Protein AF-A0A9P7XT79-F1 (afdb_monomer)

Mean predicted aligned error: 9.41 Å

Secondary structure (DSSP, 8-state):
--S-TTS--TTT-TTGGG---------TT------TT--------SS----------GGGHHHHHHHHHHHHHHHHHHHGGGGGGS-HHHHHHHHHHHHHHHHS--HHHHHHHHHHHHHHHHHHHTT---------PPP-SSS---------PPPP-GGGSPPHHHHHHHHHHHHHHHHH-HHHHHIIIIIT-----

Foldseek 3Di:
DDPDPVDDDCVVVVCSVVDDDDDDDADPPDDDDDDPPDDDDDDDDPDDDDDDDDDDALVCVVVVLVVLVVLLVVLCVVCVVCDVVDDPLRSLVNSQVVSCVPPVDGLQRLLVVLVVLLVVLVCVVVVNDDPPPPDPDDDDPDDDPPPPPVPPDPPPPPVPHDPSVSRNVSSVVVLVVLVVDPSSVCCCCVVVVDDSD

Sequence (197 aa):
MIYDIENVDPTLFPDFHKAKRFTIYQEPGYTLFVPSGWWHQVHNIGDTISINHNWCNGSNLDLLVESMTSDLKEVEREIEHLKDMMDQDEWIETCQKLLLLNSGWDWSTLWNMCSTVRERVRRQQLGEEVAVATAVGTVLKDGVDVKRIAPSFPPPLISQQPPLELTLQRVDAVLDFIRSDPSAVWFLQDVKGLKLQ

pLDDT: mean 84.82, std 19.47, range [32.69, 98.38]

InterPro domains:
  IPR003347 JmjC domain [PS51184] (1-72)
  IPR041667 Cupin-like domain 8 [PF13621] (4-56)
  IPR050910 JMJD6 family arginine demethylases/lysyl-hydroxylases [PTHR12480] (11-109)

Organism: NCBI:txid64524

Solvent-accessible surface area (backbone atoms only — not comparable to full-atom values): 13011 Å² total; per-residue (Å²): 134,87,89,47,90,90,70,67,59,57,84,86,42,69,66,56,86,74,61,87,84,85,88,82,87,82,54,96,90,64,83,82,88,78,63,90,90,63,89,82,85,87,81,79,80,71,97,72,86,86,85,88,82,92,86,82,50,58,87,47,45,66,60,50,52,52,51,55,55,48,49,43,53,48,46,45,62,77,50,50,90,52,49,91,80,44,54,74,66,58,45,54,53,48,40,40,52,49,26,29,72,76,73,73,43,35,73,62,52,54,50,53,52,39,51,52,50,45,54,51,48,53,37,52,75,70,65,52,80,77,74,75,78,71,80,81,80,78,90,70,89,83,84,74,87,76,74,81,68,74,78,83,64,73,73,72,65,72,88,75,58,64,57,66,66,59,29,44,54,48,38,50,53,51,53,52,52,47,66,70,33,68,69,53,41,45,46,35,37,77,74,66,68,48,80,91,124

Radius of gyration: 21.54 Å; Cα contacts (8 Å, |Δi|>4): 102; chains: 1; bounding box: 59×47×49 Å

Structure (mmCIF, N/CA/C/O backbone):
data_AF-A0A9P7XT79-F1
#
_entry.id   AF-A0A9P7XT79-F1
#
loop_
_atom_site.group_PDB
_atom_site.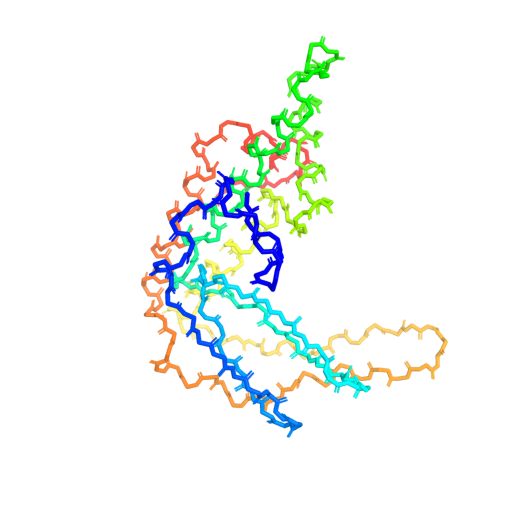id
_atom_site.type_symbol
_atom_site.label_atom_id
_atom_site.label_alt_id
_atom_site.label_comp_id
_atom_site.label_asym_id
_atom_site.label_entity_id
_atom_site.label_seq_id
_atom_site.pdbx_PDB_ins_code
_atom_site.Cartn_x
_atom_site.Cartn_y
_atom_site.Cartn_z
_atom_site.occupancy
_atom_site.B_iso_or_equiv
_atom_site.auth_seq_id
_atom_site.auth_comp_id
_atom_site.auth_asym_id
_atom_site.auth_atom_id
_atom_site.pdbx_PDB_model_num
ATOM 1 N N . MET A 1 1 ? 17.011 2.540 -5.550 1.00 78.31 1 MET A N 1
ATOM 2 C CA . MET A 1 1 ? 16.114 1.647 -6.314 1.00 78.31 1 MET A CA 1
ATOM 3 C C . MET A 1 1 ? 16.637 1.559 -7.743 1.00 78.31 1 MET A C 1
ATOM 5 O O . MET A 1 1 ? 17.196 2.547 -8.204 1.00 78.31 1 MET A O 1
ATOM 9 N N . ILE A 1 2 ? 16.525 0.406 -8.408 1.00 87.69 2 ILE A N 1
ATOM 10 C CA . ILE A 1 2 ? 16.829 0.283 -9.844 1.00 87.69 2 ILE A CA 1
ATOM 11 C C . ILE A 1 2 ? 15.552 0.657 -10.596 1.00 87.69 2 ILE A C 1
ATOM 13 O O . ILE A 1 2 ? 14.550 -0.033 -10.439 1.00 87.69 2 ILE A O 1
ATOM 17 N N . TYR A 1 3 ? 15.580 1.750 -11.357 1.00 86.81 3 TYR A N 1
ATOM 18 C CA . TYR A 1 3 ? 14.399 2.248 -12.077 1.00 86.81 3 TYR A CA 1
ATOM 19 C C . TYR A 1 3 ? 14.254 1.669 -13.483 1.00 86.81 3 TYR A C 1
ATOM 21 O O . TYR A 1 3 ? 13.136 1.513 -13.958 1.00 86.81 3 TYR A O 1
ATOM 29 N N . ASP A 1 4 ? 15.376 1.350 -14.129 1.00 91.44 4 ASP A N 1
ATOM 30 C CA . ASP A 1 4 ? 15.407 0.741 -15.453 1.00 91.44 4 ASP A CA 1
ATOM 31 C C . ASP A 1 4 ? 16.336 -0.472 -15.434 1.00 91.44 4 ASP A C 1
ATOM 33 O O . ASP A 1 4 ? 17.551 -0.350 -15.261 1.00 91.44 4 ASP A O 1
ATOM 37 N N . ILE A 1 5 ? 15.753 -1.659 -15.590 1.00 91.62 5 ILE A N 1
ATOM 38 C CA . ILE A 1 5 ? 16.504 -2.917 -15.588 1.00 91.62 5 ILE A CA 1
ATOM 39 C C . ILE A 1 5 ? 17.309 -3.132 -16.874 1.00 91.62 5 ILE A C 1
ATOM 41 O O . ILE A 1 5 ? 18.144 -4.039 -16.915 1.00 91.62 5 ILE A O 1
ATOM 45 N N . GLU A 1 6 ? 17.058 -2.346 -17.921 1.00 90.56 6 GLU A N 1
ATOM 46 C CA . GLU A 1 6 ? 17.816 -2.406 -19.173 1.00 90.56 6 GLU A CA 1
ATOM 47 C C . GLU A 1 6 ? 19.133 -1.624 -19.082 1.00 90.56 6 GLU A C 1
ATOM 49 O O . GLU A 1 6 ? 20.076 -1.929 -19.812 1.00 90.56 6 GLU A O 1
ATOM 54 N N . ASN A 1 7 ? 19.235 -0.683 -18.138 1.00 93.00 7 ASN A N 1
ATOM 55 C CA . ASN A 1 7 ? 20.399 0.179 -17.953 1.00 93.00 7 ASN A CA 1
ATOM 56 C C . ASN A 1 7 ? 20.811 0.291 -16.473 1.00 93.00 7 ASN A C 1
ATOM 58 O O . ASN A 1 7 ? 20.751 1.357 -15.856 1.00 93.00 7 ASN A O 1
ATOM 62 N N . VAL A 1 8 ? 21.227 -0.833 -15.885 1.00 94.19 8 VAL A N 1
ATOM 63 C CA . VAL A 1 8 ? 21.654 -0.890 -14.479 1.00 94.19 8 VAL A CA 1
ATOM 64 C C . VAL A 1 8 ? 23.117 -0.486 -14.328 1.00 94.19 8 VAL A C 1
ATOM 66 O O . VAL A 1 8 ? 23.993 -1.093 -14.940 1.00 94.19 8 VAL A O 1
ATOM 69 N N . ASP A 1 9 ? 23.390 0.479 -13.447 1.00 94.69 9 ASP A N 1
ATOM 70 C CA . ASP A 1 9 ? 24.753 0.841 -13.055 1.00 94.69 9 ASP A CA 1
ATOM 71 C C . ASP A 1 9 ? 25.379 -0.268 -12.178 1.00 94.69 9 ASP A C 1
ATOM 73 O O . ASP A 1 9 ? 24.958 -0.461 -11.029 1.00 94.69 9 ASP A O 1
ATOM 77 N N . PRO A 1 10 ? 26.401 -0.994 -12.670 1.00 93.88 10 PRO A N 1
ATOM 78 C CA . PRO A 1 10 ? 27.019 -2.088 -11.928 1.00 93.88 10 PRO A CA 1
ATOM 79 C C . PRO A 1 10 ? 27.871 -1.607 -10.745 1.00 93.88 10 PRO A C 1
ATOM 81 O O . PRO A 1 10 ? 28.235 -2.420 -9.899 1.00 93.88 10 PRO A O 1
ATOM 84 N N . THR A 1 11 ? 28.207 -0.316 -10.665 1.00 95.75 11 THR A N 1
ATOM 85 C CA . THR A 1 11 ? 28.935 0.246 -9.519 1.00 95.75 11 THR A CA 1
ATOM 86 C C . THR A 1 11 ? 28.009 0.510 -8.336 1.00 95.75 11 THR A C 1
ATOM 88 O O . THR A 1 11 ? 28.385 0.236 -7.198 1.00 95.75 11 THR A O 1
ATOM 91 N N . LEU A 1 12 ? 26.779 0.962 -8.599 1.00 95.12 12 LEU A N 1
ATOM 92 C CA . LEU A 1 12 ? 25.752 1.176 -7.574 1.00 95.12 12 LEU A CA 1
ATOM 93 C C . LEU A 1 12 ? 25.035 -0.122 -7.185 1.00 95.12 12 LEU A C 1
ATOM 95 O O . LEU A 1 12 ? 24.663 -0.298 -6.025 1.00 95.12 12 LEU A O 1
ATOM 99 N N . PHE A 1 13 ? 24.858 -1.043 -8.137 1.00 95.94 13 PHE A N 1
ATOM 100 C CA . PHE A 1 13 ? 24.140 -2.305 -7.938 1.00 95.94 13 PHE A CA 1
ATOM 101 C C . PHE A 1 13 ? 24.999 -3.517 -8.337 1.00 95.94 13 PHE A C 1
ATOM 103 O O . PHE A 1 13 ? 24.631 -4.270 -9.245 1.00 95.94 13 PHE A O 1
ATOM 110 N N . PRO A 1 14 ? 26.134 -3.758 -7.649 1.00 95.88 14 PRO A N 1
ATOM 111 C CA . PRO A 1 14 ? 27.109 -4.778 -8.044 1.00 95.88 14 PRO A CA 1
ATOM 112 C C . PRO A 1 14 ? 26.531 -6.194 -8.074 1.00 95.88 14 PRO A C 1
ATOM 114 O O . PRO A 1 14 ? 26.960 -7.024 -8.872 1.00 95.88 14 PRO A O 1
ATOM 117 N N . ASP A 1 15 ? 25.515 -6.468 -7.256 1.00 95.62 15 ASP A N 1
ATOM 118 C CA . ASP A 1 15 ? 24.886 -7.783 -7.139 1.00 95.62 15 ASP A CA 1
ATOM 119 C C . ASP A 1 15 ? 23.686 -7.999 -8.070 1.00 95.62 15 ASP A C 1
ATOM 121 O O . ASP A 1 15 ? 23.110 -9.087 -8.066 1.00 95.62 15 ASP A O 1
ATOM 125 N N . PHE A 1 16 ? 23.311 -7.022 -8.906 1.00 94.12 16 PHE A N 1
ATOM 126 C CA . PHE A 1 16 ? 22.129 -7.146 -9.769 1.00 94.12 16 PHE A CA 1
ATOM 127 C C . PHE A 1 16 ? 22.195 -8.357 -10.712 1.00 94.12 16 PHE A C 1
ATOM 129 O O . PHE A 1 16 ? 21.186 -9.012 -10.958 1.00 94.12 16 PHE A O 1
ATOM 136 N N . HIS A 1 17 ? 23.395 -8.730 -11.163 1.00 91.81 17 HIS A N 1
ATOM 137 C CA . HIS A 1 17 ? 23.625 -9.913 -11.996 1.00 91.81 17 HIS A CA 1
ATOM 138 C C . HIS A 1 17 ? 23.189 -11.241 -11.341 1.00 91.81 17 HIS A C 1
ATOM 140 O O . HIS A 1 17 ? 23.023 -12.239 -12.040 1.00 91.81 17 HIS A O 1
ATOM 146 N N . LYS A 1 18 ? 23.007 -11.273 -10.013 1.00 94.94 18 LYS A N 1
ATOM 147 C CA . LYS A 1 18 ? 22.511 -12.441 -9.267 1.00 94.94 18 LYS A CA 1
ATOM 148 C C . LYS A 1 18 ? 20.984 -12.553 -9.298 1.00 94.94 18 LYS A C 1
ATOM 150 O O . LYS A 1 18 ? 20.448 -13.605 -8.948 1.00 94.94 18 LYS A O 1
ATOM 155 N N . ALA A 1 19 ? 20.273 -11.490 -9.677 1.00 93.00 19 ALA A N 1
ATOM 156 C CA . ALA A 1 19 ? 18.819 -11.478 -9.715 1.00 93.00 19 ALA A CA 1
ATOM 157 C C . ALA A 1 19 ? 18.286 -12.385 -10.834 1.00 93.00 19 ALA A C 1
ATOM 159 O O . ALA A 1 19 ? 18.792 -12.404 -11.957 1.00 93.00 19 ALA A O 1
ATOM 160 N N . LYS A 1 20 ? 17.217 -13.129 -10.538 1.00 93.69 20 LYS A N 1
ATOM 161 C CA . LYS A 1 20 ? 16.510 -13.936 -11.535 1.00 93.69 20 LYS A CA 1
ATOM 162 C C . LYS A 1 20 ? 15.371 -13.120 -12.135 1.00 93.69 20 LYS A C 1
ATOM 164 O O . LYS A 1 20 ? 14.497 -12.665 -11.404 1.00 93.69 20 LYS A O 1
ATOM 169 N N . ARG A 1 21 ? 15.358 -12.989 -13.463 1.00 92.00 21 ARG A N 1
ATOM 170 C CA . ARG A 1 21 ? 14.296 -12.301 -14.211 1.00 92.00 21 ARG A CA 1
ATOM 171 C C . ARG A 1 21 ? 13.372 -13.282 -14.927 1.00 92.00 21 ARG A C 1
ATOM 173 O O . ARG A 1 21 ? 13.823 -14.318 -15.415 1.00 92.00 21 ARG A O 1
ATOM 180 N N . PHE A 1 22 ? 12.103 -12.909 -15.032 1.00 93.62 22 PHE A N 1
ATOM 181 C CA . PHE A 1 22 ? 11.118 -13.562 -15.887 1.00 93.62 22 PHE A CA 1
ATOM 182 C C . PHE A 1 22 ? 10.648 -12.550 -16.932 1.00 93.62 22 PHE A C 1
ATOM 184 O O . PHE A 1 22 ? 10.303 -11.426 -16.580 1.00 93.62 22 PHE A O 1
ATOM 191 N N . THR A 1 23 ? 10.652 -12.941 -18.205 1.00 94.75 23 THR A N 1
ATOM 192 C CA . THR A 1 23 ? 10.198 -12.096 -19.317 1.00 94.75 23 THR A CA 1
ATOM 193 C C . THR A 1 23 ? 8.986 -12.751 -19.957 1.00 94.75 23 THR A C 1
ATOM 195 O O . THR A 1 23 ? 9.036 -13.928 -20.312 1.00 94.75 23 THR A O 1
ATOM 198 N N . ILE A 1 24 ? 7.898 -11.993 -20.075 1.00 94.62 24 ILE A N 1
ATOM 199 C CA . ILE A 1 24 ? 6.623 -12.447 -20.629 1.00 94.62 24 ILE A CA 1
ATOM 200 C C . ILE A 1 24 ? 6.197 -11.441 -21.697 1.00 94.62 24 ILE A C 1
ATOM 202 O O . ILE A 1 2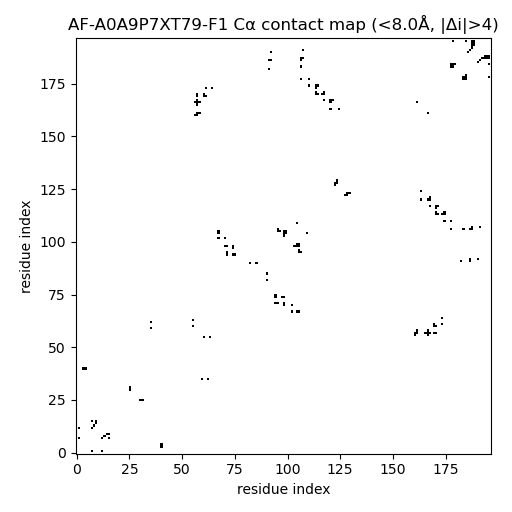4 ? 6.225 -10.238 -21.451 1.00 94.62 24 ILE A O 1
ATOM 206 N N . TYR A 1 25 ? 5.784 -11.938 -22.861 1.00 95.56 25 TYR A N 1
ATOM 207 C CA . TYR A 1 25 ? 5.137 -11.132 -23.893 1.00 95.56 25 TYR A CA 1
ATOM 208 C C . TYR A 1 25 ? 3.621 -11.250 -23.725 1.00 95.56 25 TYR A C 1
ATOM 210 O O . TYR A 1 25 ? 3.067 -12.346 -23.809 1.00 95.56 25 TYR A O 1
ATOM 218 N N . GLN A 1 26 ? 2.959 -10.131 -23.433 1.00 95.25 26 GLN A N 1
ATOM 219 C CA . GLN A 1 26 ? 1.506 -10.073 -23.300 1.00 95.25 26 GLN A CA 1
ATOM 220 C C . GLN A 1 26 ? 0.885 -9.699 -24.651 1.00 95.25 26 GLN A C 1
ATOM 222 O O . GLN A 1 26 ? 0.989 -8.557 -25.088 1.00 95.25 26 GLN A O 1
ATOM 227 N N . GLU A 1 27 ? 0.244 -10.661 -25.312 1.00 94.75 27 GLU A N 1
ATOM 228 C CA . GLU A 1 27 ? -0.478 -10.433 -26.568 1.00 94.75 27 GLU A CA 1
ATOM 229 C C . GLU A 1 27 ? -1.905 -9.901 -26.326 1.00 94.75 27 GLU A C 1
ATOM 231 O O . GLU A 1 27 ? -2.435 -10.014 -25.211 1.00 94.75 27 GLU A O 1
ATOM 236 N N . PRO A 1 28 ? -2.571 -9.332 -27.352 1.00 94.88 28 PRO A N 1
ATOM 237 C CA . PRO A 1 28 ? -3.964 -8.914 -27.244 1.00 94.88 28 PRO A CA 1
ATOM 238 C C . PRO A 1 28 ? -4.879 -10.033 -26.724 1.00 94.88 28 PRO A C 1
ATOM 240 O O . PRO A 1 28 ? -4.895 -11.145 -27.244 1.00 94.88 28 PRO A O 1
ATOM 243 N N . GLY A 1 29 ? -5.664 -9.721 -25.691 1.00 93.19 29 GLY A N 1
ATOM 244 C CA . GLY A 1 29 ? -6.561 -10.673 -25.028 1.00 93.19 29 GLY A CA 1
ATOM 245 C C . GLY A 1 29 ? -5.921 -11.477 -23.891 1.00 93.19 29 GLY A C 1
ATOM 246 O O . GLY A 1 29 ? -6.644 -12.143 -23.150 1.00 93.19 29 GLY A O 1
ATOM 247 N N . TYR A 1 30 ? -4.600 -11.402 -23.690 1.00 93.94 30 TYR A N 1
ATOM 248 C CA . TYR A 1 30 ? -3.954 -12.058 -22.553 1.00 93.94 30 TYR A CA 1
ATOM 249 C C . TYR A 1 30 ? -4.193 -11.283 -21.260 1.00 93.94 30 TYR A C 1
ATOM 251 O O . TYR A 1 30 ? -4.154 -10.052 -21.221 1.00 93.94 30 TYR A O 1
ATOM 259 N N . THR A 1 31 ? -4.384 -12.028 -20.173 1.00 91.62 31 THR A N 1
ATOM 260 C CA . THR A 1 31 ? -4.453 -11.492 -18.812 1.00 91.62 31 THR A CA 1
ATOM 261 C C . THR A 1 31 ? -3.264 -12.007 -18.022 1.00 91.62 31 THR A C 1
ATOM 263 O O . THR A 1 31 ? -3.021 -13.213 -17.975 1.00 91.62 31 THR A O 1
ATOM 266 N N . LEU A 1 32 ? -2.538 -11.090 -17.390 1.00 91.19 32 LEU A N 1
ATOM 267 C CA . LEU A 1 32 ? -1.430 -11.409 -16.503 1.00 91.19 32 LEU A CA 1
ATOM 268 C C . LEU A 1 32 ? -1.829 -11.089 -15.063 1.00 91.19 32 LEU A C 1
ATOM 270 O O . LEU A 1 32 ? -2.333 -10.005 -14.781 1.00 91.19 32 LEU A O 1
ATOM 274 N N . PHE A 1 33 ? -1.570 -12.025 -14.153 1.00 90.62 33 PHE A N 1
ATOM 275 C CA . PHE A 1 33 ? -1.619 -11.761 -12.721 1.00 90.62 33 PHE A CA 1
ATOM 276 C C . PHE A 1 33 ? -0.202 -11.490 -12.217 1.00 90.62 33 PHE A C 1
ATOM 278 O O . PHE A 1 33 ? 0.662 -12.363 -12.302 1.00 90.62 33 PHE A O 1
ATOM 285 N N . VAL A 1 34 ? 0.024 -10.285 -11.694 1.00 90.44 34 VAL A N 1
ATOM 286 C CA . VAL A 1 34 ? 1.280 -9.896 -11.046 1.00 90.44 34 VAL A CA 1
ATOM 287 C C . VAL A 1 34 ? 1.053 -9.936 -9.532 1.00 90.44 34 VAL A C 1
ATOM 289 O O . VAL A 1 34 ? 0.237 -9.157 -9.034 1.00 90.44 34 VAL A O 1
ATOM 292 N N . PRO A 1 35 ? 1.709 -10.842 -8.782 1.00 88.38 35 PRO A N 1
ATOM 293 C CA . PRO A 1 35 ? 1.514 -10.918 -7.338 1.00 88.38 35 PRO A CA 1
ATOM 294 C C . PRO A 1 35 ? 2.005 -9.656 -6.616 1.00 88.38 35 PRO A C 1
ATOM 296 O O . PRO A 1 35 ? 2.937 -8.986 -7.064 1.00 88.38 35 PRO A O 1
ATOM 299 N N . SER A 1 36 ? 1.420 -9.361 -5.452 1.00 85.50 36 SER A N 1
ATOM 300 C CA . SER A 1 36 ? 1.883 -8.274 -4.582 1.00 85.50 36 SER A CA 1
ATOM 301 C C . SER A 1 36 ? 3.373 -8.428 -4.239 1.00 85.50 36 SER A C 1
ATOM 303 O O . SER A 1 36 ? 3.854 -9.536 -3.999 1.00 85.50 36 SER A O 1
ATOM 305 N N . GLY A 1 37 ? 4.106 -7.311 -4.228 1.00 85.69 37 GLY A N 1
ATOM 306 C CA . GLY A 1 37 ? 5.543 -7.273 -3.925 1.00 85.69 37 GLY A CA 1
ATOM 307 C C . GLY A 1 37 ? 6.472 -7.680 -5.076 1.00 85.69 37 GLY A C 1
ATOM 308 O O . GLY A 1 37 ? 7.691 -7.658 -4.907 1.00 85.69 37 GLY A O 1
ATOM 309 N N . TRP A 1 38 ? 5.946 -8.044 -6.250 1.00 91.00 38 TRP A N 1
ATOM 310 C CA . TRP A 1 38 ? 6.785 -8.346 -7.410 1.00 91.00 38 TRP A CA 1
ATOM 311 C C . TRP A 1 38 ? 7.270 -7.071 -8.092 1.00 91.00 38 TRP A C 1
ATOM 313 O O . TRP A 1 38 ? 6.474 -6.285 -8.605 1.00 91.00 38 TRP A O 1
ATOM 323 N N . TRP A 1 39 ? 8.590 -6.913 -8.173 1.00 91.56 39 TRP A N 1
ATOM 324 C CA . TRP A 1 39 ? 9.220 -5.925 -9.045 1.00 91.56 39 TRP A CA 1
ATOM 325 C C . TRP A 1 39 ? 8.921 -6.262 -10.505 1.00 91.56 39 TRP A C 1
ATOM 327 O O . TRP A 1 39 ? 9.183 -7.381 -10.953 1.00 91.56 39 TRP A O 1
ATOM 337 N N . HIS A 1 40 ? 8.371 -5.304 -11.245 1.00 92.81 40 HIS A N 1
ATOM 338 C CA . HIS A 1 40 ? 8.017 -5.484 -12.647 1.00 92.81 40 HIS A CA 1
ATOM 339 C C . HIS A 1 40 ? 8.265 -4.199 -13.442 1.00 92.81 40 HIS A C 1
ATOM 341 O O . HIS A 1 40 ? 7.994 -3.100 -12.968 1.00 92.81 40 HIS A O 1
ATOM 347 N N . GLN A 1 41 ? 8.777 -4.361 -14.662 1.00 93.94 41 GLN A N 1
ATOM 348 C CA . GLN A 1 41 ? 8.944 -3.302 -15.655 1.00 93.94 41 GLN A CA 1
ATOM 349 C C . GLN A 1 41 ? 8.152 -3.705 -16.897 1.00 93.94 41 GLN A C 1
ATOM 351 O O . GLN A 1 41 ? 8.222 -4.856 -17.333 1.00 93.94 41 GLN A O 1
ATOM 356 N N . VAL A 1 42 ? 7.378 -2.767 -17.441 1.00 93.75 42 VAL A N 1
ATOM 357 C CA . VAL A 1 42 ? 6.535 -2.987 -18.621 1.00 93.75 42 VAL A CA 1
ATOM 358 C C . VAL A 1 42 ? 7.107 -2.194 -19.787 1.00 93.75 42 VAL A C 1
ATOM 360 O O . VAL A 1 42 ? 7.381 -1.004 -19.657 1.00 93.75 42 VAL A O 1
ATOM 363 N N . HIS A 1 43 ? 7.257 -2.856 -20.931 1.00 94.06 43 HIS A N 1
ATOM 364 C CA . HIS A 1 43 ? 7.632 -2.230 -22.192 1.00 94.06 43 HIS A CA 1
ATOM 365 C C . HIS A 1 43 ? 6.527 -2.476 -23.225 1.00 94.06 43 HIS A C 1
ATOM 367 O O . HIS A 1 43 ? 6.230 -3.625 -23.557 1.00 94.06 43 HIS A O 1
ATOM 373 N N . ASN A 1 44 ? 5.914 -1.399 -23.719 1.00 95.25 44 ASN A N 1
ATOM 374 C CA . ASN A 1 44 ? 4.880 -1.464 -24.751 1.00 95.25 44 ASN A CA 1
ATOM 375 C C . ASN A 1 44 ? 5.533 -1.527 -26.137 1.00 95.25 44 ASN A C 1
ATOM 377 O O . ASN A 1 44 ? 6.311 -0.644 -26.498 1.00 95.25 44 ASN A O 1
ATOM 381 N N . ILE A 1 45 ? 5.200 -2.556 -26.916 1.00 94.88 45 ILE A N 1
ATOM 382 C CA . ILE A 1 45 ? 5.754 -2.773 -28.256 1.00 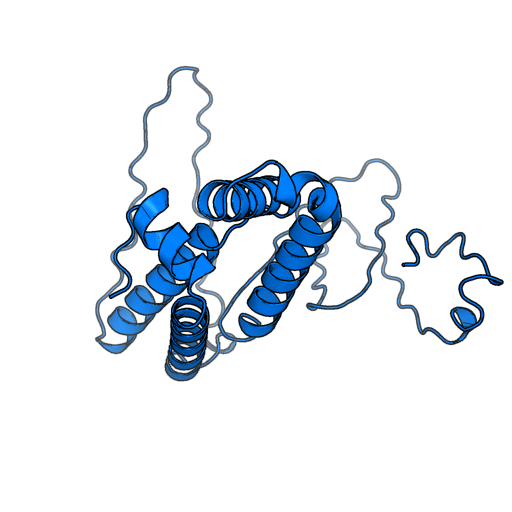94.88 45 ILE A CA 1
ATOM 383 C C . ILE A 1 45 ? 4.742 -2.261 -29.287 1.00 94.88 45 ILE A C 1
ATOM 385 O O . ILE A 1 45 ? 3.724 -2.904 -29.531 1.00 94.88 45 ILE A O 1
ATOM 389 N N . GLY A 1 46 ? 5.032 -1.115 -29.907 1.00 95.75 46 GLY A N 1
ATOM 390 C CA . GLY A 1 46 ? 4.113 -0.459 -30.845 1.00 95.75 46 GLY A CA 1
ATOM 391 C C . GLY A 1 46 ? 2.866 0.120 -30.163 1.00 95.75 46 GLY A C 1
ATOM 392 O O . GLY A 1 46 ? 2.836 0.306 -28.944 1.00 95.75 46 GLY A O 1
ATOM 393 N N . ASP A 1 47 ? 1.828 0.409 -30.952 1.00 95.00 47 ASP A N 1
ATOM 394 C CA . ASP A 1 47 ? 0.565 0.956 -30.443 1.00 95.00 47 ASP A CA 1
ATOM 395 C C . ASP A 1 47 ? -0.118 -0.054 -29.511 1.00 95.00 47 ASP A C 1
ATOM 397 O O . ASP A 1 47 ? -0.586 -1.110 -29.939 1.00 95.00 47 ASP A O 1
ATOM 401 N N . THR A 1 48 ? -0.163 0.271 -28.218 1.00 95.56 48 THR A N 1
ATOM 402 C CA . THR A 1 48 ? -0.596 -0.651 -27.162 1.00 95.56 48 THR A CA 1
ATOM 403 C C . THR A 1 48 ? -1.662 -0.003 -26.286 1.00 95.56 48 THR A C 1
ATOM 405 O O . THR A 1 48 ? -1.465 1.095 -25.768 1.00 95.56 48 THR A O 1
ATOM 408 N N . ILE A 1 49 ? -2.772 -0.714 -26.068 1.00 94.69 49 ILE A N 1
ATOM 409 C CA . ILE A 1 49 ? -3.776 -0.388 -25.048 1.00 94.69 49 ILE A CA 1
ATOM 410 C C . ILE A 1 49 ? -3.865 -1.574 -24.089 1.00 94.69 49 ILE A C 1
ATOM 412 O O . ILE A 1 49 ? -4.071 -2.709 -24.518 1.00 94.69 49 ILE A O 1
ATOM 416 N N . SER A 1 50 ? -3.743 -1.305 -22.792 1.00 93.06 50 SER A N 1
ATOM 417 C CA . SER A 1 50 ? -3.930 -2.289 -21.728 1.00 93.06 50 SER A CA 1
ATOM 418 C C . SER A 1 50 ? -4.840 -1.729 -20.636 1.00 93.06 50 SER A C 1
ATOM 420 O O . SER A 1 50 ? -4.949 -0.517 -20.450 1.00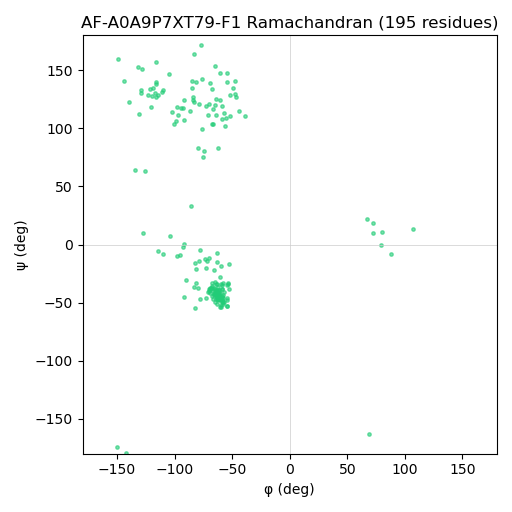 93.06 50 SER A O 1
ATOM 422 N N . ILE A 1 51 ? -5.533 -2.624 -19.932 1.00 91.88 51 ILE A N 1
ATOM 423 C CA . ILE A 1 51 ? -6.381 -2.295 -18.782 1.00 91.88 51 ILE A CA 1
ATOM 424 C C . ILE A 1 51 ? -5.864 -3.112 -17.603 1.00 91.88 51 ILE A C 1
ATOM 426 O O . ILE A 1 51 ? -5.703 -4.328 -17.722 1.00 91.88 51 ILE A O 1
ATOM 430 N N . ASN A 1 52 ? -5.602 -2.449 -16.478 1.00 90.94 52 ASN A N 1
ATOM 431 C CA . ASN A 1 52 ? -5.174 -3.094 -15.242 1.00 90.94 52 ASN A CA 1
ATOM 432 C C . ASN A 1 52 ? -6.213 -2.906 -14.129 1.00 90.94 52 ASN A C 1
ATOM 434 O O . ASN A 1 52 ? -7.028 -1.982 -14.152 1.00 90.94 52 ASN A O 1
ATOM 438 N N . HIS A 1 53 ? -6.176 -3.811 -13.154 1.00 87.00 53 HIS A N 1
ATOM 439 C CA . HIS A 1 53 ? -6.933 -3.699 -11.917 1.00 87.00 53 HIS A CA 1
ATOM 440 C C . HIS A 1 53 ? -6.060 -4.171 -10.758 1.00 87.00 53 HIS A C 1
ATOM 442 O O . HIS A 1 53 ? -5.613 -5.316 -10.741 1.00 87.00 53 HIS A O 1
ATOM 448 N N . ASN A 1 54 ? -5.854 -3.297 -9.776 1.00 85.12 54 ASN A N 1
ATOM 449 C CA . ASN A 1 54 ? -5.261 -3.677 -8.501 1.00 85.12 54 ASN A CA 1
ATOM 450 C C . ASN A 1 54 ? -6.366 -4.205 -7.579 1.00 85.12 54 ASN A C 1
ATOM 452 O O . ASN A 1 54 ? -7.438 -3.603 -7.480 1.00 85.12 54 ASN A O 1
ATOM 456 N N . TRP A 1 55 ? -6.111 -5.325 -6.900 1.00 84.50 55 TRP A N 1
ATOM 457 C CA . TRP A 1 55 ? -7.073 -5.944 -5.988 1.00 84.50 55 TRP A CA 1
ATOM 458 C C . TRP A 1 55 ? -6.545 -6.005 -4.558 1.00 84.50 55 TRP A C 1
ATOM 460 O O . TRP A 1 55 ? -5.429 -6.456 -4.302 1.00 84.50 55 TRP A O 1
ATOM 470 N N . CYS A 1 56 ? -7.410 -5.628 -3.620 1.00 85.88 56 CYS A N 1
ATOM 471 C CA . CYS A 1 56 ? -7.228 -5.856 -2.195 1.00 85.88 56 CYS A CA 1
ATOM 472 C C . CYS A 1 56 ? -8.336 -6.781 -1.680 1.00 85.88 56 CYS A C 1
ATOM 474 O O . CYS A 1 56 ? -9.500 -6.646 -2.063 1.00 85.88 56 CYS A O 1
ATOM 476 N N . ASN A 1 57 ? -7.984 -7.714 -0.801 1.00 86.31 57 ASN A N 1
ATOM 477 C CA . ASN A 1 57 ? -8.921 -8.542 -0.050 1.00 86.31 57 ASN A CA 1
ATOM 478 C C . ASN A 1 57 ? -8.315 -8.924 1.312 1.00 86.31 57 ASN A C 1
ATOM 480 O O . ASN A 1 57 ? -7.236 -8.461 1.674 1.00 86.31 57 ASN A O 1
ATOM 484 N N . GLY A 1 58 ? -9.006 -9.775 2.076 1.00 84.88 58 GLY A N 1
ATOM 485 C CA . GLY A 1 58 ? -8.521 -10.205 3.388 1.00 84.88 58 GLY A CA 1
ATOM 486 C C . GLY A 1 58 ? -7.097 -10.773 3.355 1.00 84.88 58 GLY A C 1
ATOM 487 O O . GLY A 1 58 ? -6.338 -10.531 4.281 1.00 84.88 58 GLY A O 1
ATOM 488 N N . SER A 1 59 ? -6.685 -11.459 2.289 1.00 85.94 59 SER A N 1
ATOM 489 C CA . SER A 1 59 ? -5.389 -12.143 2.194 1.00 85.94 59 SER A CA 1
ATOM 490 C C . SER A 1 59 ? -4.178 -11.220 2.037 1.00 85.94 59 SER A C 1
ATOM 492 O O . SER A 1 59 ? -3.071 -11.674 2.307 1.00 85.94 59 SER A O 1
ATOM 494 N N . ASN A 1 60 ? -4.358 -9.970 1.596 1.00 88.88 60 ASN A N 1
ATOM 495 C CA . ASN A 1 60 ? -3.257 -9.016 1.387 1.00 88.88 60 ASN A CA 1
ATOM 496 C C . ASN A 1 60 ? -3.458 -7.665 2.090 1.00 88.88 60 ASN A C 1
ATOM 498 O O . ASN A 1 60 ? -2.708 -6.725 1.837 1.00 88.88 60 ASN A O 1
ATOM 502 N N . LEU A 1 61 ? -4.461 -7.560 2.964 1.00 92.38 61 LEU A N 1
ATOM 503 C CA . LEU A 1 61 ? -4.773 -6.325 3.680 1.00 92.38 61 LEU A CA 1
ATOM 504 C C . LEU A 1 61 ? -3.601 -5.836 4.552 1.00 92.38 61 LEU A C 1
ATOM 506 O O . LEU A 1 61 ? -3.377 -4.639 4.669 1.00 92.38 61 LEU A O 1
ATOM 510 N N . ASP A 1 62 ? -2.829 -6.752 5.122 1.00 92.44 62 ASP A N 1
ATOM 511 C CA . ASP A 1 62 ? -1.608 -6.477 5.881 1.00 92.44 62 ASP A CA 1
ATOM 512 C C . ASP A 1 62 ? -0.536 -5.780 5.031 1.00 92.44 62 ASP A C 1
ATOM 514 O O . ASP A 1 62 ? -0.011 -4.742 5.433 1.00 92.44 62 ASP A O 1
ATOM 518 N N . LEU A 1 63 ? -0.293 -6.280 3.816 1.00 92.31 63 LEU A N 1
ATOM 519 C CA . LEU A 1 63 ? 0.633 -5.653 2.865 1.00 92.31 63 LEU A CA 1
ATOM 520 C C . LEU A 1 63 ? 0.156 -4.259 2.441 1.00 92.31 63 LEU A C 1
ATOM 522 O O . LEU A 1 63 ? 0.962 -3.362 2.206 1.00 92.31 63 LEU A O 1
ATOM 526 N N . LEU A 1 64 ? -1.162 -4.073 2.349 1.00 92.19 64 LEU A N 1
ATOM 527 C CA . LEU A 1 64 ? -1.766 -2.784 2.032 1.00 92.19 64 LEU A CA 1
ATOM 528 C C . LEU A 1 64 ? -1.473 -1.741 3.119 1.00 92.19 64 LEU A C 1
ATOM 530 O O . LEU A 1 64 ? -1.071 -0.620 2.818 1.00 92.19 64 LEU A O 1
ATOM 534 N N . VAL A 1 65 ? -1.667 -2.127 4.383 1.00 94.75 65 VAL A N 1
ATOM 535 C CA . VAL A 1 65 ? -1.414 -1.269 5.548 1.00 94.75 65 VAL A CA 1
ATOM 536 C C . VAL A 1 65 ? 0.067 -0.928 5.649 1.00 94.75 65 VAL A C 1
ATOM 538 O O . VAL A 1 65 ? 0.408 0.229 5.896 1.00 94.75 65 VAL A O 1
ATOM 541 N N . GLU A 1 66 ? 0.946 -1.906 5.424 1.00 94.25 66 GLU A N 1
ATOM 542 C CA . GLU A 1 66 ? 2.393 -1.688 5.395 1.00 94.25 66 GLU A CA 1
ATOM 543 C C . GLU A 1 66 ? 2.785 -0.692 4.297 1.00 94.25 66 GLU A C 1
ATOM 545 O O . GLU A 1 66 ? 3.495 0.272 4.585 1.00 94.25 66 GLU A O 1
ATOM 550 N N . SER A 1 67 ? 2.263 -0.866 3.076 1.00 93.19 67 SER A N 1
ATOM 551 C CA . SER A 1 67 ? 2.506 0.050 1.956 1.00 93.19 67 SER A CA 1
ATOM 552 C C . SER A 1 67 ? 2.075 1.475 2.296 1.00 93.19 67 SER A C 1
ATOM 554 O O . SER A 1 67 ? 2.874 2.396 2.182 1.00 93.19 67 SER A O 1
ATOM 556 N N . MET A 1 68 ? 0.844 1.666 2.776 1.00 95.00 68 MET A N 1
ATOM 557 C CA . MET A 1 68 ? 0.335 3.004 3.091 1.00 95.00 68 MET A CA 1
ATOM 558 C C . MET A 1 68 ? 1.101 3.660 4.249 1.00 95.00 68 MET A C 1
ATOM 560 O O . MET A 1 68 ? 1.376 4.857 4.220 1.00 95.00 68 MET A O 1
ATOM 564 N N . THR A 1 69 ? 1.478 2.880 5.265 1.00 96.06 69 THR A N 1
ATOM 565 C CA . THR A 1 69 ? 2.276 3.384 6.395 1.00 96.06 69 THR A CA 1
ATOM 566 C C . THR A 1 69 ? 3.691 3.753 5.950 1.00 96.06 69 THR A C 1
ATOM 568 O O . THR A 1 69 ? 4.269 4.708 6.467 1.00 96.06 69 THR A O 1
ATOM 571 N N . SER A 1 70 ? 4.266 3.007 5.002 1.00 95.94 70 SER A N 1
ATOM 572 C CA . SER A 1 70 ? 5.547 3.354 4.387 1.00 95.94 70 SER A CA 1
ATOM 573 C C . SER A 1 70 ? 5.436 4.674 3.633 1.00 95.94 70 SER A C 1
ATOM 575 O O . SER A 1 70 ? 6.215 5.579 3.911 1.00 95.94 70 SER A O 1
ATOM 577 N N . ASP A 1 71 ? 4.434 4.818 2.765 1.00 96.75 71 ASP A N 1
ATOM 578 C CA . ASP A 1 71 ? 4.195 6.046 2.002 1.00 96.75 71 ASP A CA 1
ATOM 579 C C . ASP A 1 71 ? 4.020 7.265 2.919 1.00 96.75 71 ASP A C 1
ATOM 581 O O . ASP A 1 71 ? 4.573 8.330 2.650 1.00 96.75 71 ASP A O 1
ATOM 585 N N . LEU A 1 72 ? 3.301 7.115 4.039 1.00 97.81 72 LEU A N 1
ATOM 586 C CA . LEU A 1 72 ? 3.138 8.191 5.019 1.00 97.81 72 LEU A CA 1
ATOM 587 C C . LEU A 1 72 ? 4.482 8.626 5.612 1.00 97.81 72 LEU A C 1
ATOM 589 O O . LEU A 1 72 ? 4.760 9.820 5.679 1.00 97.81 72 LEU A O 1
ATOM 593 N N . LYS A 1 73 ? 5.343 7.671 5.980 1.00 97.69 73 LYS A N 1
ATOM 594 C CA . LYS A 1 73 ? 6.694 7.968 6.482 1.00 97.69 73 LYS A CA 1
ATOM 595 C C . LYS A 1 73 ? 7.566 8.639 5.429 1.00 97.69 73 LYS A C 1
ATOM 597 O O . LYS A 1 73 ? 8.425 9.446 5.773 1.00 97.69 73 LYS A O 1
ATOM 602 N N . GLU A 1 74 ? 7.393 8.286 4.156 1.00 97.56 74 GLU A N 1
ATOM 603 C CA . GLU A 1 74 ? 8.101 8.961 3.071 1.00 97.56 74 GLU A CA 1
ATOM 604 C C . GLU A 1 74 ? 7.634 10.404 2.942 1.00 97.56 74 GLU A C 1
ATOM 606 O O . GLU A 1 74 ? 8.473 11.297 2.940 1.00 97.56 74 GLU A O 1
ATOM 611 N N . VAL A 1 75 ? 6.322 10.647 2.944 1.00 98.19 75 VAL A N 1
ATOM 612 C CA . VAL A 1 75 ? 5.759 12.003 2.959 1.00 98.19 75 VAL A CA 1
ATOM 613 C C . VAL A 1 75 ? 6.319 12.813 4.128 1.00 98.19 75 VAL A C 1
ATOM 615 O O . VAL A 1 75 ? 6.861 13.891 3.903 1.00 98.19 75 VAL A O 1
ATOM 618 N N . GLU A 1 76 ? 6.241 12.288 5.353 1.00 97.88 76 GLU A N 1
ATOM 619 C CA . GLU A 1 76 ? 6.788 12.937 6.551 1.00 97.88 76 GLU A CA 1
ATOM 620 C C . GLU A 1 76 ? 8.269 13.284 6.371 1.00 97.88 76 GLU A C 1
ATOM 622 O O . GLU A 1 76 ? 8.669 14.422 6.601 1.00 97.88 76 GLU A O 1
ATOM 627 N N . ARG A 1 77 ? 9.076 12.337 5.882 1.00 98.31 77 ARG A N 1
ATOM 628 C CA . ARG A 1 77 ? 10.509 12.538 5.636 1.00 98.31 77 ARG A CA 1
ATOM 629 C C . ARG A 1 77 ? 10.780 13.631 4.601 1.00 98.31 77 ARG A C 1
ATOM 631 O O . ARG A 1 77 ? 11.680 14.440 4.816 1.00 98.31 77 ARG A O 1
ATOM 638 N N . GLU A 1 78 ? 10.046 13.655 3.491 1.00 98.00 78 GLU A N 1
ATOM 639 C CA . GLU A 1 78 ? 10.278 14.625 2.412 1.00 98.00 78 GLU A CA 1
ATOM 640 C C . GLU A 1 78 ? 9.937 16.063 2.844 1.00 98.00 78 GLU A C 1
ATOM 642 O O . GLU A 1 78 ? 10.612 17.011 2.429 1.00 98.00 78 GLU A O 1
ATOM 647 N N . ILE A 1 79 ? 8.938 16.248 3.716 1.00 97.75 79 ILE A N 1
ATOM 648 C CA . ILE A 1 79 ? 8.528 17.576 4.206 1.00 97.75 79 ILE A CA 1
ATOM 649 C C . ILE A 1 79 ? 8.983 17.903 5.636 1.00 97.75 79 ILE A C 1
ATOM 651 O O . ILE A 1 79 ? 8.638 18.966 6.145 1.00 97.75 79 ILE A O 1
ATOM 655 N N . GLU A 1 80 ? 9.811 17.064 6.268 1.00 98.00 80 GLU A N 1
ATOM 656 C CA . GLU A 1 80 ? 10.272 17.239 7.662 1.00 98.00 80 GLU A CA 1
ATOM 657 C C . GLU A 1 80 ? 10.895 18.623 7.913 1.00 98.00 80 GLU A C 1
ATOM 659 O O . GLU A 1 80 ? 10.729 19.206 8.979 1.00 98.00 80 GLU A O 1
ATOM 664 N N . HIS A 1 81 ? 11.555 19.204 6.908 1.00 97.56 81 HIS A N 1
ATOM 665 C CA . HIS A 1 81 ? 12.163 20.536 6.979 1.00 97.56 81 HIS A CA 1
ATOM 666 C C . HIS A 1 81 ? 11.164 21.692 7.194 1.00 97.56 81 HIS A C 1
ATOM 668 O O . HIS A 1 81 ? 11.586 22.798 7.528 1.00 97.56 81 HIS A O 1
ATOM 674 N N . LEU A 1 82 ? 9.864 21.459 6.991 1.00 97.25 82 LEU A N 1
ATOM 675 C CA . LEU A 1 82 ? 8.792 22.438 7.206 1.00 97.25 82 LEU A CA 1
ATOM 676 C C . LEU A 1 82 ? 8.102 22.279 8.564 1.00 97.25 82 LEU A C 1
ATOM 678 O O . LEU A 1 82 ? 7.320 23.143 8.949 1.00 97.25 82 LEU A O 1
ATOM 682 N N . LYS A 1 83 ? 8.385 21.201 9.298 1.00 96.44 83 LYS A N 1
ATOM 683 C CA . LYS A 1 83 ? 7.652 20.814 10.507 1.00 96.44 83 LYS A CA 1
ATOM 684 C C . LYS A 1 83 ? 7.674 21.872 11.604 1.00 96.44 83 LYS A C 1
ATOM 686 O O . LYS A 1 83 ? 6.651 22.125 12.221 1.00 96.44 83 LYS A O 1
ATOM 691 N N . ASP A 1 84 ? 8.806 22.549 11.785 1.00 97.19 84 ASP A N 1
ATOM 692 C CA . ASP A 1 84 ? 8.955 23.616 12.785 1.00 97.19 84 ASP A CA 1
ATOM 693 C C . ASP A 1 84 ? 8.161 24.893 12.436 1.00 97.19 84 ASP A C 1
ATOM 695 O O . ASP A 1 84 ? 8.041 25.799 13.262 1.00 97.19 84 ASP A O 1
ATOM 699 N N . MET A 1 85 ? 7.638 24.994 11.209 1.00 96.94 85 MET A N 1
ATOM 700 C CA . MET A 1 85 ? 6.814 26.116 10.746 1.00 96.94 85 MET A CA 1
ATOM 701 C C . MET A 1 85 ? 5.312 25.871 10.931 1.00 96.94 85 MET A C 1
ATOM 703 O O . MET A 1 85 ? 4.524 26.751 10.588 1.00 96.94 85 MET A O 1
ATOM 707 N N . MET A 1 86 ? 4.926 24.699 11.438 1.00 97.06 86 MET A N 1
ATOM 708 C CA . MET A 1 86 ? 3.547 24.222 11.527 1.00 97.06 86 MET A CA 1
ATOM 709 C C . MET A 1 86 ? 3.262 23.768 12.959 1.00 97.06 86 MET A C 1
ATOM 711 O O . MET A 1 86 ? 4.166 23.324 13.673 1.00 97.06 86 MET A O 1
ATOM 715 N N . ASP A 1 87 ? 2.011 23.871 13.400 1.00 97.50 87 ASP A N 1
ATOM 716 C CA . ASP A 1 87 ? 1.608 23.162 14.613 1.00 97.50 87 ASP A CA 1
ATOM 717 C C . ASP A 1 87 ? 1.384 21.664 14.331 1.00 97.50 87 ASP A C 1
ATOM 719 O O . ASP A 1 87 ? 1.450 21.192 13.191 1.00 97.50 87 ASP A O 1
ATOM 723 N N . GLN A 1 88 ? 1.184 20.883 15.395 1.00 96.50 88 GLN A N 1
ATOM 724 C CA . GLN A 1 88 ? 1.051 19.430 15.290 1.00 96.50 88 GLN A CA 1
ATOM 725 C C . GLN A 1 88 ? -0.164 19.009 14.448 1.00 96.50 88 GLN A C 1
ATOM 727 O O . GLN A 1 88 ? -0.085 18.030 13.705 1.00 96.50 88 GLN A O 1
ATOM 732 N N . ASP A 1 89 ? -1.263 19.747 14.552 1.00 97.88 89 ASP A N 1
ATOM 733 C CA . ASP A 1 89 ? -2.525 19.445 13.882 1.00 97.88 89 ASP A CA 1
ATOM 734 C C . ASP A 1 89 ? -2.398 19.736 12.376 1.00 97.88 89 ASP A C 1
ATOM 736 O O . ASP A 1 89 ? -2.723 18.894 11.530 1.00 97.88 89 ASP A O 1
ATOM 740 N N . GLU A 1 90 ? -1.824 20.892 12.034 1.00 97.81 90 GLU A N 1
ATOM 741 C CA . GLU A 1 90 ? -1.522 21.295 10.661 1.00 97.81 90 GLU A CA 1
ATOM 742 C C . GLU A 1 90 ? -0.525 20.334 9.995 1.00 97.81 90 GLU A C 1
ATOM 744 O O . GLU A 1 90 ? -0.690 19.981 8.820 1.00 97.81 90 GLU A O 1
ATOM 749 N N . TRP A 1 91 ? 0.481 19.863 10.741 1.00 98.12 91 TRP A N 1
ATOM 750 C CA . TRP A 1 91 ? 1.430 18.848 10.281 1.00 98.12 91 TRP A CA 1
ATOM 751 C C . TRP A 1 91 ? 0.718 17.545 9.902 1.00 98.12 91 TRP A C 1
ATOM 753 O O . TRP A 1 91 ? 0.854 17.078 8.768 1.00 98.12 91 TRP A O 1
ATOM 763 N N . ILE A 1 92 ? -0.091 16.983 10.811 1.00 98.19 92 ILE A N 1
ATOM 764 C CA . ILE A 1 92 ? -0.815 15.725 10.570 1.00 98.19 92 ILE A CA 1
ATOM 765 C C . ILE A 1 92 ? -1.734 15.864 9.353 1.00 98.19 92 ILE A C 1
ATOM 767 O O . ILE A 1 92 ? -1.721 15.008 8.462 1.00 98.19 92 ILE A O 1
ATOM 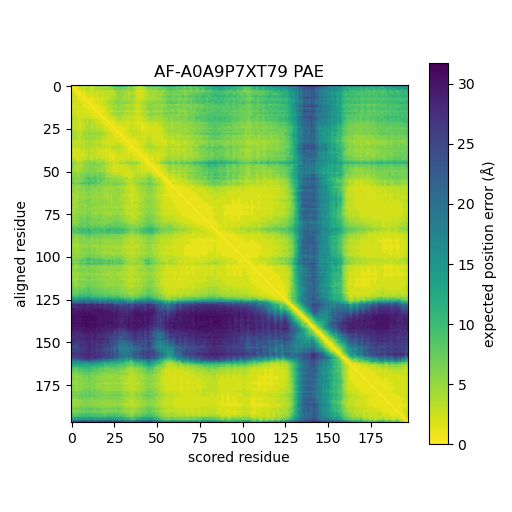771 N N . GLU A 1 93 ? -2.515 16.945 9.274 1.00 98.12 93 GLU A N 1
ATOM 772 C CA . GLU A 1 93 ? -3.424 17.172 8.151 1.00 98.12 93 GLU A CA 1
ATOM 773 C C . GLU A 1 93 ? -2.664 17.312 6.822 1.00 98.12 93 GLU A C 1
ATOM 775 O O . GLU A 1 93 ? -3.093 16.774 5.795 1.00 98.12 93 GLU A O 1
ATOM 780 N N . THR A 1 94 ? -1.517 17.990 6.828 1.00 98.25 94 THR A N 1
ATOM 781 C CA . THR A 1 94 ? -0.682 18.178 5.635 1.00 98.25 94 THR A CA 1
ATOM 782 C C . THR A 1 94 ? -0.067 16.868 5.162 1.00 98.25 94 THR A C 1
ATOM 784 O O . THR A 1 94 ? -0.161 16.556 3.971 1.00 98.25 94 THR A O 1
ATOM 787 N N . CYS A 1 95 ? 0.469 16.051 6.071 1.00 98.38 95 CYS A N 1
ATOM 788 C CA . CYS A 1 95 ? 0.964 14.717 5.736 1.00 98.38 95 CYS A CA 1
ATOM 789 C C . CYS A 1 95 ? -0.140 13.847 5.121 1.00 98.38 95 CYS A C 1
ATOM 791 O O . CYS A 1 95 ? 0.082 13.209 4.095 1.00 98.38 95 CYS A O 1
ATOM 793 N N . GLN A 1 96 ? -1.356 13.865 5.676 1.00 98.38 96 GLN A N 1
ATOM 794 C CA . GLN A 1 96 ? -2.478 13.096 5.123 1.00 98.38 96 GLN A CA 1
ATOM 795 C C . GLN A 1 96 ? -2.938 13.607 3.749 1.00 98.38 96 GLN A C 1
ATOM 797 O O . GLN A 1 96 ? -3.259 12.806 2.870 1.00 98.38 96 GLN A O 1
ATOM 802 N N . LYS A 1 97 ? -2.938 14.928 3.522 1.00 98.25 97 LYS A N 1
ATOM 803 C CA . LYS A 1 97 ? -3.230 15.519 2.203 1.00 98.25 97 LYS A CA 1
ATOM 804 C C . LYS A 1 97 ? -2.202 15.097 1.158 1.00 98.25 97 LYS A C 1
ATOM 806 O O . LYS A 1 97 ? -2.581 14.713 0.053 1.00 98.25 97 LYS A O 1
ATOM 811 N N . LEU A 1 98 ? -0.916 15.167 1.494 1.00 98.19 98 LEU A N 1
ATOM 812 C CA . LEU A 1 98 ? 0.162 14.774 0.589 1.00 98.19 98 LEU A CA 1
ATOM 813 C C . LEU A 1 98 ? 0.157 13.268 0.324 1.00 98.19 98 LEU A C 1
ATOM 815 O O . LEU A 1 98 ? 0.319 12.870 -0.825 1.00 98.19 98 LEU A O 1
ATOM 819 N N . LEU A 1 99 ? -0.121 12.444 1.338 1.00 98.19 99 LEU A N 1
ATOM 820 C CA . LEU A 1 99 ? -0.308 11.001 1.179 1.00 98.19 99 LEU A CA 1
ATOM 821 C C . LEU A 1 99 ? -1.439 10.691 0.186 1.00 98.19 99 LEU A C 1
ATOM 823 O O . LEU A 1 99 ? -1.252 9.894 -0.735 1.00 98.19 99 LEU A O 1
ATOM 827 N N . LEU A 1 100 ? -2.578 11.381 0.311 1.00 97.44 100 LEU A N 1
ATOM 828 C CA . LEU A 1 100 ? -3.701 11.230 -0.614 1.00 97.44 100 LEU A CA 1
ATOM 829 C C . LEU A 1 100 ? -3.332 11.632 -2.045 1.00 97.44 100 LEU A C 1
ATOM 831 O O . LEU A 1 100 ? -3.707 10.940 -2.989 1.00 97.44 100 LEU A O 1
ATOM 835 N N . LEU A 1 101 ? -2.601 12.736 -2.215 1.00 96.62 101 LEU A N 1
ATOM 836 C CA . LEU A 1 101 ? -2.175 13.224 -3.529 1.00 96.62 101 LEU A CA 1
ATOM 837 C C . LEU A 1 101 ? -1.114 12.327 -4.179 1.00 96.62 101 LEU A C 1
ATOM 839 O O . LEU A 1 101 ? -1.160 12.128 -5.391 1.00 96.62 101 LEU A O 1
ATOM 843 N N . ASN A 1 102 ? -0.175 11.800 -3.394 1.00 93.81 102 ASN A N 1
ATOM 844 C CA . ASN A 1 102 ? 0.921 10.968 -3.884 1.00 93.81 102 ASN A CA 1
ATOM 845 C C . ASN A 1 102 ? 0.462 9.537 -4.187 1.00 93.81 102 ASN A C 1
ATOM 847 O O . ASN A 1 102 ? 0.762 8.999 -5.250 1.00 93.81 102 ASN A O 1
ATOM 851 N N . SER A 1 103 ? -0.283 8.936 -3.260 1.00 92.38 103 SER A N 1
ATOM 852 C CA . SER A 1 103 ? -0.564 7.500 -3.271 1.00 92.38 103 SER A CA 1
ATOM 853 C C . SER A 1 103 ? -2.043 7.160 -3.501 1.00 92.38 103 SER A C 1
ATOM 855 O O . SER A 1 103 ? -2.396 5.993 -3.654 1.00 92.38 103 SER A O 1
ATOM 857 N N . GLY A 1 104 ? -2.931 8.160 -3.560 1.00 93.19 104 GLY A N 1
ATOM 858 C CA . GLY A 1 104 ? -4.359 7.963 -3.844 1.00 93.19 104 GLY A CA 1
ATOM 859 C C . GLY A 1 104 ? -5.195 7.495 -2.649 1.00 93.19 104 GLY A C 1
ATOM 860 O O . GLY A 1 104 ? -6.358 7.127 -2.825 1.00 93.19 104 GLY A O 1
ATOM 861 N N . TRP A 1 105 ? -4.633 7.517 -1.441 1.00 92.75 105 TRP A N 1
ATOM 862 C CA . TRP A 1 105 ? -5.291 7.100 -0.200 1.00 92.75 105 TRP A CA 1
ATOM 863 C C . TRP A 1 105 ? -4.782 7.868 1.021 1.00 92.75 105 TRP A C 1
ATOM 865 O O . TRP A 1 105 ? -3.705 8.436 0.994 1.00 92.75 105 TRP A O 1
ATOM 875 N N . ASP A 1 106 ? -5.568 7.883 2.092 1.00 97.25 106 ASP A N 1
ATOM 876 C CA . ASP A 1 106 ? -5.220 8.412 3.415 1.00 97.25 106 ASP A CA 1
ATOM 877 C C . ASP A 1 106 ? -5.832 7.510 4.505 1.00 97.25 106 ASP A C 1
ATOM 879 O O . ASP A 1 106 ? -6.546 6.543 4.191 1.00 97.25 106 ASP A O 1
ATOM 883 N N . TRP A 1 107 ? -5.631 7.831 5.789 1.00 97.38 107 TRP A N 1
ATOM 884 C CA . TRP A 1 107 ? -6.259 7.069 6.879 1.00 97.38 107 TRP A CA 1
ATOM 885 C C . TRP A 1 107 ? -7.782 6.967 6.726 1.00 97.38 107 TRP A C 1
ATOM 887 O O . TRP A 1 107 ? -8.366 5.933 7.049 1.00 97.38 107 TRP A O 1
ATOM 897 N N . SER A 1 108 ? -8.438 8.006 6.195 1.00 97.25 108 SER A N 1
ATOM 898 C CA . SER A 1 108 ? -9.895 8.021 6.007 1.00 97.25 108 SER A CA 1
ATOM 899 C C . SER A 1 108 ? -10.346 7.037 4.931 1.00 97.25 108 SER A C 1
ATOM 901 O O . SER A 1 108 ? -11.354 6.347 5.091 1.00 97.25 108 SER A O 1
ATOM 903 N N . THR A 1 109 ? -9.561 6.906 3.866 1.00 95.56 109 THR A N 1
ATOM 904 C CA . THR A 1 109 ? -9.795 5.962 2.774 1.00 95.56 109 THR A CA 1
ATOM 905 C C . THR A 1 109 ? -9.691 4.526 3.282 1.00 95.56 109 THR A C 1
ATOM 907 O O . THR A 1 109 ? -10.617 3.732 3.083 1.00 95.56 109 THR A O 1
ATOM 910 N N . LEU A 1 110 ? -8.616 4.205 4.012 1.00 95.62 110 LEU A N 1
ATOM 911 C CA . LEU A 1 110 ? -8.415 2.878 4.596 1.00 95.62 110 LEU A CA 1
ATOM 912 C C . LEU A 1 110 ? -9.489 2.542 5.642 1.00 95.62 110 LEU A C 1
ATOM 914 O O . LEU A 1 110 ? -10.051 1.443 5.614 1.00 95.62 110 LEU A O 1
ATOM 918 N N . TRP A 1 111 ? -9.816 3.490 6.527 1.00 96.81 111 TRP A N 1
ATOM 919 C CA . TRP A 1 111 ? -10.856 3.328 7.544 1.00 96.81 111 TRP A CA 1
ATOM 920 C C . TRP A 1 111 ? -12.218 3.017 6.922 1.00 96.81 111 TRP A C 1
ATOM 922 O O . TRP A 1 111 ? -12.885 2.059 7.321 1.00 96.81 111 TRP A O 1
ATOM 932 N N . ASN A 1 112 ? -12.629 3.803 5.924 1.00 95.56 112 ASN A N 1
ATOM 933 C CA . ASN A 1 112 ? -13.912 3.627 5.250 1.00 95.56 112 ASN A CA 1
ATOM 934 C C . ASN A 1 112 ? -13.977 2.291 4.507 1.00 95.56 112 ASN A C 1
ATOM 936 O O . ASN A 1 112 ? -15.002 1.607 4.571 1.00 95.56 112 ASN A O 1
ATOM 940 N N . MET A 1 113 ? -12.883 1.883 3.856 1.00 94.00 113 MET A N 1
ATOM 941 C CA . MET A 1 113 ? -12.793 0.577 3.206 1.00 94.00 113 MET A CA 1
ATOM 942 C C . MET A 1 113 ? -12.973 -0.555 4.225 1.00 94.00 113 MET A C 1
ATOM 944 O O . MET A 1 113 ? -13.856 -1.399 4.058 1.00 94.00 113 MET A O 1
ATOM 948 N N . CYS A 1 114 ? -12.187 -0.549 5.303 1.00 95.25 114 CYS A N 1
ATOM 949 C CA . CYS A 1 114 ? -12.224 -1.586 6.333 1.00 95.25 114 CYS A CA 1
ATOM 950 C C . CYS A 1 114 ? -13.583 -1.635 7.039 1.00 95.25 114 CYS A C 1
ATOM 952 O O . CYS A 1 114 ? -14.177 -2.704 7.150 1.00 95.25 114 CYS A O 1
ATOM 954 N N . SER A 1 115 ? -14.135 -0.484 7.427 1.00 95.12 115 SER A N 1
ATOM 955 C CA . SER A 1 115 ? -15.451 -0.396 8.073 1.00 95.12 115 SER A CA 1
ATOM 956 C C . SER A 1 115 ? -16.569 -0.917 7.168 1.00 95.12 115 SER A C 1
ATOM 958 O O . SER A 1 115 ? -17.418 -1.688 7.610 1.00 95.12 115 SER A O 1
ATOM 960 N N . THR A 1 116 ? -16.543 -0.572 5.878 1.00 93.75 116 THR A N 1
ATOM 961 C CA . THR A 1 116 ? -17.529 -1.068 4.904 1.00 93.75 116 THR A CA 1
ATOM 962 C C . THR A 1 116 ? -17.437 -2.584 4.744 1.00 93.75 116 THR A C 1
ATOM 964 O O . THR A 1 116 ? -18.459 -3.275 4.717 1.00 93.75 116 THR A O 1
ATOM 967 N N . VAL A 1 117 ? -16.218 -3.127 4.661 1.00 91.88 117 VAL A N 1
ATOM 968 C CA . VAL A 1 117 ? -16.003 -4.576 4.564 1.00 91.88 117 VAL A CA 1
ATOM 969 C C . VAL A 1 117 ? -16.451 -5.279 5.844 1.00 91.88 117 VAL A C 1
ATOM 971 O O . VAL A 1 117 ? -17.133 -6.297 5.736 1.00 91.88 117 VAL A O 1
ATOM 974 N N . ARG A 1 118 ? -16.138 -4.730 7.025 1.00 93.56 118 ARG A N 1
ATOM 975 C CA . ARG A 1 118 ? -16.561 -5.252 8.333 1.00 93.56 118 ARG A CA 1
ATOM 976 C C . ARG A 1 118 ? -18.076 -5.414 8.399 1.00 93.56 118 ARG A C 1
ATOM 978 O O . ARG A 1 118 ? -18.566 -6.508 8.667 1.00 93.56 118 ARG A O 1
ATOM 985 N N . GLU A 1 119 ? -18.815 -4.351 8.088 1.00 92.12 119 GLU A N 1
ATOM 986 C CA . GLU A 1 119 ? -20.281 -4.371 8.120 1.00 92.12 119 GLU A CA 1
ATOM 987 C C . GLU A 1 119 ? -20.861 -5.336 7.085 1.00 92.12 119 GLU A C 1
ATOM 989 O O . GLU A 1 119 ? -21.760 -6.117 7.396 1.00 92.12 119 GLU A O 1
ATOM 994 N N . ARG A 1 120 ? -20.307 -5.364 5.867 1.00 90.31 120 ARG A N 1
ATOM 995 C CA . ARG A 1 120 ? -20.719 -6.325 4.835 1.00 90.31 120 ARG A CA 1
ATOM 996 C C . ARG A 1 120 ? -20.529 -7.773 5.297 1.00 90.31 120 ARG A C 1
ATOM 998 O O . ARG A 1 120 ? -21.433 -8.583 5.114 1.00 90.31 120 ARG A O 1
ATOM 1005 N N . VAL A 1 121 ? -19.369 -8.106 5.863 1.00 88.88 121 VAL A N 1
ATOM 1006 C CA . VAL A 1 121 ? -19.051 -9.472 6.309 1.00 88.88 121 VAL A CA 1
ATOM 1007 C C . VAL A 1 121 ? -19.957 -9.890 7.469 1.00 88.88 121 VAL A C 1
ATOM 1009 O O . VAL A 1 121 ? -20.498 -10.993 7.436 1.00 88.88 121 VAL A O 1
ATOM 1012 N N . ARG A 1 122 ? -20.213 -8.998 8.434 1.00 89.81 122 ARG A N 1
ATOM 1013 C CA . ARG A 1 122 ? -21.157 -9.250 9.539 1.00 89.81 122 ARG A CA 1
ATOM 1014 C C . ARG A 1 122 ? -22.568 -9.556 9.035 1.00 89.81 122 ARG A C 1
ATOM 1016 O O . ARG A 1 122 ? -23.167 -10.538 9.461 1.00 89.81 122 ARG A O 1
ATOM 1023 N N . ARG A 1 123 ? -23.079 -8.779 8.074 1.00 86.50 123 ARG A N 1
ATOM 1024 C CA . ARG A 1 123 ? -24.393 -9.034 7.450 1.00 86.50 123 ARG A CA 1
ATOM 1025 C C . ARG A 1 123 ? -24.450 -10.379 6.730 1.00 86.50 123 ARG A C 1
ATOM 1027 O O . ARG A 1 123 ? -25.430 -11.106 6.860 1.00 86.50 123 ARG A O 1
ATOM 1034 N N . GLN A 1 124 ? -23.379 -10.742 6.022 1.00 84.00 124 GLN A N 1
ATOM 1035 C CA . GLN A 1 124 ? -23.273 -12.048 5.365 1.00 84.00 124 GLN A CA 1
ATOM 1036 C C . GLN A 1 124 ? -23.284 -13.206 6.371 1.00 84.00 124 GLN A C 1
ATOM 1038 O O . GLN A 1 124 ? -23.945 -14.210 6.121 1.00 84.00 124 GLN A O 1
ATOM 1043 N N . GLN A 1 125 ? -22.607 -13.069 7.517 1.00 82.19 125 GLN A N 1
ATOM 1044 C CA . GLN A 1 125 ? -22.641 -14.070 8.593 1.00 82.19 125 GLN A CA 1
ATOM 1045 C C . GLN A 1 125 ? -24.035 -14.208 9.226 1.00 82.19 125 GLN A C 1
ATOM 1047 O O . GLN A 1 125 ? -24.415 -15.305 9.628 1.00 82.19 125 GLN A O 1
ATOM 1052 N N . LEU A 1 126 ? -24.809 -13.120 9.274 1.00 83.94 126 LEU A N 1
ATOM 1053 C CA . LEU A 1 126 ? -26.197 -13.104 9.751 1.00 83.94 126 LEU A CA 1
ATOM 1054 C C . LEU A 1 126 ? -27.208 -13.636 8.717 1.00 83.94 126 LEU A C 1
ATOM 1056 O O . LEU A 1 126 ? -28.388 -13.765 9.035 1.00 83.94 126 LEU A O 1
ATOM 1060 N N . GLY A 1 127 ? -26.766 -13.959 7.496 1.00 77.31 127 GLY A N 1
ATOM 1061 C CA . GLY A 1 127 ? -27.640 -14.434 6.421 1.00 77.31 127 GLY A CA 1
ATOM 1062 C C . GLY A 1 127 ? -28.535 -13.346 5.821 1.00 77.31 127 GLY A C 1
ATOM 1063 O O . GLY A 1 127 ? -29.528 -13.669 5.172 1.00 77.31 127 GLY A O 1
ATOM 1064 N N . GLU A 1 128 ? -28.211 -12.066 6.023 1.00 70.88 128 GLU A N 1
ATOM 1065 C CA . GLU A 1 128 ? -28.935 -10.966 5.390 1.00 70.88 128 GLU A CA 1
ATOM 1066 C C . GLU A 1 128 ? -28.587 -10.916 3.894 1.00 70.88 128 GLU A C 1
ATOM 1068 O O . GLU A 1 128 ? -27.426 -10.730 3.516 1.00 70.88 128 GLU A O 1
ATOM 1073 N N . GLU A 1 129 ? -29.587 -11.082 3.020 1.00 53.53 129 GLU 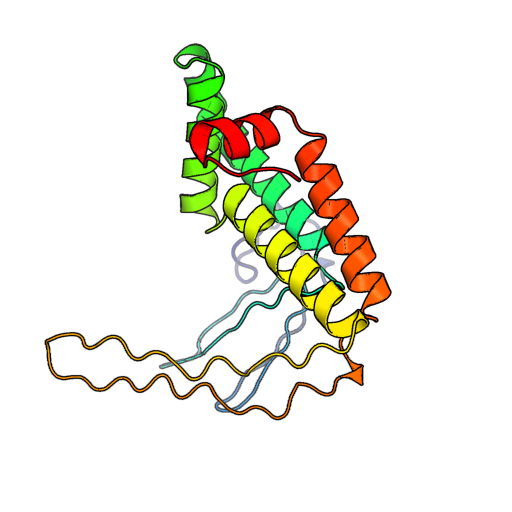A N 1
ATOM 1074 C CA . GLU A 1 129 ? -29.394 -10.892 1.582 1.00 53.53 129 GLU A CA 1
ATOM 1075 C C . GLU A 1 129 ? -28.951 -9.451 1.304 1.00 53.53 129 GLU A C 1
ATOM 1077 O O . GLU A 1 129 ? -29.625 -8.477 1.652 1.00 53.53 129 GLU A O 1
ATOM 1082 N N . VAL A 1 130 ? -27.808 -9.306 0.631 1.00 51.56 130 VAL A N 1
ATOM 1083 C CA . VAL A 1 130 ? -27.407 -8.023 0.063 1.00 51.56 130 VAL A CA 1
ATOM 1084 C C . VAL A 1 130 ? -28.398 -7.720 -1.053 1.00 51.56 130 VAL A C 1
ATOM 1086 O O . VAL A 1 130 ? -28.303 -8.298 -2.136 1.00 51.56 130 VAL A O 1
ATOM 1089 N N . ALA A 1 131 ? -29.344 -6.813 -0.803 1.00 42.69 131 ALA A N 1
ATOM 1090 C CA . ALA A 1 131 ? -30.111 -6.197 -1.872 1.00 42.69 131 ALA A CA 1
ATOM 1091 C C . ALA A 1 131 ? -29.098 -5.645 -2.880 1.00 42.69 131 ALA A C 1
ATOM 1093 O O . ALA A 1 131 ? -28.338 -4.725 -2.567 1.00 42.69 131 ALA A O 1
ATOM 1094 N N . VAL A 1 132 ? -29.029 -6.259 -4.062 1.00 39.84 132 VAL A N 1
ATOM 1095 C CA . VAL A 1 132 ? -28.210 -5.761 -5.163 1.00 39.84 132 VAL A CA 1
ATOM 1096 C C . VAL A 1 132 ? -28.676 -4.335 -5.391 1.00 39.84 132 VAL A C 1
ATOM 1098 O O . VAL A 1 132 ? -29.811 -4.124 -5.819 1.00 39.84 132 VAL A O 1
ATOM 1101 N N . ALA A 1 133 ? -27.835 -3.362 -5.034 1.00 37.25 133 ALA A N 1
ATOM 1102 C CA . ALA A 1 133 ? -28.126 -1.960 -5.252 1.00 37.25 133 ALA A CA 1
ATOM 1103 C C . ALA A 1 133 ? -28.405 -1.794 -6.746 1.00 37.25 133 ALA A C 1
ATOM 1105 O O . ALA A 1 133 ? -27.500 -1.833 -7.580 1.00 37.25 133 ALA A O 1
ATOM 1106 N N . THR A 1 134 ? -29.686 -1.695 -7.093 1.00 32.69 134 THR A N 1
ATOM 1107 C CA . THR A 1 134 ? -30.107 -1.392 -8.449 1.00 32.69 134 THR A CA 1
ATOM 1108 C C . THR A 1 134 ? -29.636 0.032 -8.675 1.00 32.69 134 THR A C 1
ATOM 1110 O O . THR A 1 134 ? -30.010 0.923 -7.914 1.00 32.69 134 THR A O 1
ATOM 1113 N N . ALA A 1 135 ? -28.717 0.217 -9.622 1.00 36.28 135 ALA A N 1
ATOM 1114 C CA . ALA A 1 135 ? -28.066 1.491 -9.884 1.00 36.28 135 ALA A CA 1
ATOM 1115 C C . ALA A 1 135 ? -29.084 2.644 -9.869 1.00 36.28 135 ALA A C 1
ATOM 1117 O O . ALA A 1 135 ? -29.978 2.706 -10.712 1.00 36.28 135 ALA A O 1
ATOM 1118 N N . VAL A 1 136 ? -28.950 3.558 -8.906 1.00 35.97 136 VAL A N 1
ATOM 1119 C CA . VAL A 1 136 ? -29.684 4.823 -8.927 1.00 35.97 136 VAL A CA 1
ATOM 1120 C C . VAL A 1 136 ? -28.971 5.695 -9.952 1.00 35.97 136 VAL A C 1
ATOM 1122 O O . VAL A 1 136 ? -27.892 6.223 -9.694 1.00 35.97 136 VAL A O 1
ATOM 1125 N N . GLY A 1 137 ? -29.529 5.754 -11.160 1.00 35.97 137 GLY A N 1
ATOM 1126 C CA . GLY A 1 137 ? -29.013 6.588 -12.235 1.00 35.97 137 GLY A CA 1
ATOM 1127 C C . GLY A 1 137 ? -29.134 8.065 -11.874 1.00 35.97 137 GLY A C 1
ATOM 1128 O O . GLY A 1 137 ? -30.236 8.570 -11.668 1.00 35.97 137 GLY A O 1
ATOM 1129 N N . THR A 1 138 ? -28.008 8.770 -11.821 1.00 35.75 138 THR A N 1
ATOM 1130 C CA . THR A 1 138 ? -27.986 10.233 -11.828 1.00 35.75 138 THR A CA 1
ATOM 1131 C C . THR A 1 138 ? -28.073 10.709 -13.273 1.00 35.75 138 THR A C 1
ATOM 1133 O O . THR A 1 138 ? -27.238 10.358 -14.104 1.00 35.75 138 THR A O 1
ATOM 1136 N N . VAL A 1 139 ? -29.087 11.516 -13.580 1.00 38.41 139 VAL A N 1
ATOM 1137 C CA . VAL A 1 139 ? -29.183 12.232 -14.856 1.00 38.41 139 VAL A CA 1
ATOM 1138 C C . VAL A 1 139 ? -28.112 13.324 -14.871 1.00 38.41 139 VAL A C 1
ATOM 1140 O O . VAL A 1 139 ? -28.138 14.213 -14.021 1.00 38.41 139 VAL A O 1
ATOM 1143 N N . LEU A 1 140 ? -27.196 13.283 -15.841 1.00 45.81 140 LEU A N 1
ATOM 1144 C CA . LEU A 1 140 ? -26.306 14.401 -16.157 1.00 45.81 140 LEU A CA 1
ATOM 1145 C C . LEU A 1 140 ? -26.588 14.910 -17.574 1.00 45.81 140 LEU A C 1
ATOM 1147 O O . LEU A 1 140 ? -26.849 14.141 -18.500 1.00 45.81 140 LEU A O 1
ATOM 1151 N N . LYS A 1 141 ? -26.587 16.241 -17.689 1.00 42.59 141 LYS A N 1
ATOM 1152 C CA . LYS A 1 141 ? -26.656 16.999 -18.940 1.00 42.59 141 LYS A CA 1
ATOM 1153 C C . LYS A 1 141 ? -25.444 16.630 -19.806 1.00 42.59 141 LYS A C 1
ATOM 1155 O O . LYS A 1 141 ? -24.389 16.356 -19.255 1.00 42.59 141 LYS A O 1
ATOM 1160 N N . ASP A 1 142 ? -25.619 16.642 -21.126 1.00 51.94 142 ASP A N 1
ATOM 1161 C CA . ASP A 1 142 ? -24.574 16.518 -22.169 1.00 51.94 142 ASP A CA 1
ATOM 1162 C C . ASP A 1 142 ? -24.496 15.187 -22.946 1.00 51.94 142 ASP A C 1
ATOM 1164 O O . ASP A 1 142 ? -23.598 14.982 -23.755 1.00 51.94 142 ASP A O 1
ATOM 1168 N N . GLY A 1 143 ? -25.522 14.334 -22.849 1.00 46.81 143 GLY A N 1
ATOM 1169 C CA . GLY A 1 143 ? -25.930 13.481 -23.981 1.00 46.81 143 GLY A CA 1
ATOM 1170 C C . GLY A 1 143 ? -25.023 12.302 -24.360 1.00 46.81 143 GLY A C 1
ATOM 1171 O O . GLY A 1 143 ? -25.282 11.660 -25.376 1.00 46.81 143 GLY A O 1
ATOM 1172 N N . VAL A 1 144 ? -24.013 11.964 -23.555 1.00 49.00 144 VAL A N 1
ATOM 1173 C CA . VAL A 1 144 ? -23.265 10.705 -23.695 1.00 49.00 144 VAL A CA 1
ATOM 1174 C C . VAL A 1 144 ? -23.785 9.707 -22.659 1.00 49.00 144 VAL A C 1
ATOM 1176 O O . VAL A 1 144 ? -23.481 9.807 -21.472 1.00 49.00 144 VAL A O 1
ATOM 1179 N N . ASP A 1 145 ? -24.593 8.746 -23.113 1.00 43.12 145 ASP A N 1
ATOM 1180 C CA . ASP A 1 145 ? -25.129 7.657 -22.286 1.00 43.12 145 ASP A CA 1
ATOM 1181 C C . ASP A 1 145 ? -24.027 6.627 -21.994 1.00 43.12 145 ASP A C 1
ATOM 1183 O O . ASP A 1 145 ? -23.907 5.591 -22.651 1.00 43.12 145 ASP A O 1
ATOM 1187 N N . VAL A 1 146 ? -23.172 6.920 -21.011 1.00 45.88 146 VAL A N 1
ATOM 1188 C CA . VAL A 1 146 ? -22.278 5.911 -20.437 1.00 45.88 146 VAL A CA 1
ATOM 1189 C C . VAL A 1 146 ? -23.098 5.091 -19.449 1.00 45.88 146 VAL A C 1
ATOM 1191 O O . VAL A 1 146 ? -23.075 5.328 -18.239 1.00 45.88 146 VAL A O 1
ATOM 1194 N N . LYS A 1 147 ? -23.837 4.096 -19.950 1.00 41.28 147 LYS A N 1
ATOM 1195 C CA . LYS A 1 147 ? -24.393 3.064 -19.074 1.00 41.28 147 LYS A CA 1
ATOM 1196 C C . LYS A 1 147 ? -23.223 2.390 -18.370 1.00 41.28 147 LYS A C 1
ATOM 1198 O O . LYS A 1 147 ? -22.491 1.612 -18.980 1.00 41.28 147 LYS A O 1
ATOM 1203 N N . ARG A 1 148 ? -23.062 2.649 -17.068 1.00 39.19 148 ARG A N 1
ATOM 1204 C CA . ARG A 1 148 ? -22.351 1.732 -16.172 1.00 39.19 148 ARG A CA 1
ATOM 1205 C C . ARG A 1 148 ? -23.144 0.430 -16.162 1.00 39.19 148 ARG A C 1
ATOM 1207 O O . ARG A 1 148 ? -23.984 0.201 -15.298 1.00 39.19 148 ARG A O 1
ATOM 1214 N N . ILE A 1 149 ? -22.909 -0.410 -17.162 1.00 37.25 149 ILE A N 1
ATOM 1215 C CA . ILE A 1 149 ? -23.232 -1.822 -17.070 1.00 37.25 149 ILE A CA 1
ATOM 1216 C C . ILE A 1 149 ? -22.279 -2.322 -15.996 1.00 37.25 149 ILE A C 1
ATOM 1218 O O . ILE A 1 149 ? -21.078 -2.413 -16.237 1.00 37.25 149 ILE A O 1
ATOM 1222 N N . ALA A 1 150 ? -22.789 -2.552 -14.785 1.00 38.09 150 ALA A N 1
ATOM 1223 C CA . ALA A 1 150 ? -22.051 -3.345 -13.821 1.00 38.09 150 ALA A CA 1
ATOM 1224 C C . ALA A 1 150 ? -21.811 -4.691 -14.515 1.00 38.09 150 ALA A C 1
ATOM 1226 O O . ALA A 1 150 ? -22.793 -5.361 -14.850 1.00 38.09 150 ALA A O 1
ATOM 1227 N N . PRO A 1 151 ? -20.561 -5.051 -14.847 1.00 39.97 151 PRO A N 1
ATOM 1228 C CA . PRO A 1 151 ? -20.321 -6.315 -15.508 1.00 39.97 151 PRO A CA 1
ATOM 1229 C C . PRO A 1 151 ? -20.848 -7.412 -14.585 1.00 39.97 151 PRO A C 1
ATOM 1231 O O . PRO A 1 151 ? -20.429 -7.525 -13.431 1.00 39.97 151 PRO A O 1
ATOM 1234 N N . SER A 1 152 ? -21.818 -8.186 -15.072 1.00 40.38 152 SER A N 1
ATOM 1235 C CA . SER A 1 152 ? -22.300 -9.371 -14.374 1.00 40.38 152 SER A CA 1
ATOM 1236 C C . SER A 1 152 ? -21.246 -10.455 -14.547 1.00 40.38 152 SER A C 1
ATOM 1238 O O . SER A 1 152 ? -21.380 -11.365 -15.367 1.00 40.38 152 SER A O 1
ATOM 1240 N N . PHE A 1 153 ? -20.147 -10.334 -13.817 1.00 43.88 153 PHE A N 1
ATOM 1241 C CA . PHE A 1 153 ? -19.308 -11.492 -13.600 1.00 43.88 153 PHE A CA 1
ATOM 1242 C C . PHE A 1 153 ? -20.121 -12.456 -12.730 1.00 43.88 153 PHE A C 1
ATOM 1244 O O . PHE A 1 153 ? -20.723 -12.004 -11.747 1.00 43.88 153 PHE A O 1
ATOM 1251 N N . PRO A 1 154 ? -20.183 -13.764 -13.054 1.00 42.62 154 PRO A N 1
ATOM 1252 C CA . PRO A 1 154 ? -20.567 -14.728 -12.033 1.00 42.62 154 PRO A CA 1
ATOM 1253 C C . PRO A 1 154 ? -19.700 -14.419 -10.807 1.00 42.62 154 PRO A C 1
ATOM 1255 O O . PRO A 1 154 ? -18.510 -14.128 -11.000 1.00 42.62 154 PRO A O 1
ATOM 1258 N N . PRO A 1 155 ? -20.276 -14.378 -9.588 1.00 45.69 155 PRO A N 1
ATOM 1259 C CA . PRO A 1 155 ? -19.510 -14.050 -8.397 1.00 45.69 155 PRO A CA 1
ATOM 1260 C C . PRO A 1 155 ? -18.225 -14.874 -8.454 1.00 45.69 155 PRO A C 1
ATOM 1262 O O . PRO A 1 155 ? -18.322 -16.080 -8.724 1.00 45.69 155 PRO A O 1
ATOM 1265 N N . PRO A 1 156 ? -17.042 -14.234 -8.335 1.00 46.69 156 PRO A N 1
ATOM 1266 C CA . PRO A 1 156 ? -15.779 -14.950 -8.431 1.00 46.69 156 PRO A CA 1
ATOM 1267 C C . PRO A 1 156 ? -15.910 -16.174 -7.543 1.00 46.69 156 PRO A C 1
ATOM 1269 O O . PRO A 1 156 ? -16.407 -16.025 -6.424 1.00 46.69 156 PRO A O 1
ATOM 1272 N N . LEU A 1 157 ? -15.590 -17.358 -8.089 1.00 41.25 157 LEU A N 1
ATOM 1273 C CA . LEU A 1 157 ? -15.786 -18.641 -7.415 1.00 41.25 157 LEU A CA 1
ATOM 1274 C C . LEU A 1 157 ? -15.442 -18.445 -5.941 1.00 41.25 157 LEU A C 1
ATOM 1276 O O . LEU A 1 157 ? -14.291 -18.176 -5.596 1.00 41.25 157 LEU A O 1
ATOM 1280 N N . ILE A 1 158 ? -16.470 -18.506 -5.089 1.00 45.38 158 ILE A N 1
ATOM 1281 C CA . ILE A 1 158 ? -16.394 -18.200 -3.654 1.00 45.38 158 ILE A CA 1
ATOM 1282 C C . ILE A 1 158 ? -15.265 -19.005 -2.977 1.00 45.38 158 ILE A C 1
ATOM 1284 O O . ILE A 1 158 ? -14.768 -18.613 -1.928 1.00 45.38 158 ILE A O 1
ATOM 1288 N N . SER A 1 159 ? -14.774 -20.068 -3.626 1.00 44.56 159 SER A N 1
ATOM 1289 C CA . SER A 1 159 ? -13.621 -20.866 -3.215 1.00 44.56 159 SER A CA 1
ATOM 1290 C C . SER A 1 159 ? -12.267 -20.137 -3.175 1.00 44.56 159 SER A C 1
ATOM 1292 O O . SER A 1 159 ? -11.298 -20.761 -2.753 1.00 44.56 159 SER A O 1
ATOM 1294 N N . GLN A 1 160 ? -12.145 -18.890 -3.646 1.00 52.06 160 GLN A N 1
ATOM 1295 C CA . GLN A 1 160 ? -10.873 -18.139 -3.644 1.00 52.06 160 GLN A CA 1
ATOM 1296 C C . GLN A 1 160 ? -10.840 -16.961 -2.660 1.00 52.06 160 GLN A C 1
ATOM 1298 O O . GLN A 1 160 ? -9.786 -16.356 -2.469 1.00 52.06 160 GLN A O 1
ATOM 1303 N N . GLN A 1 161 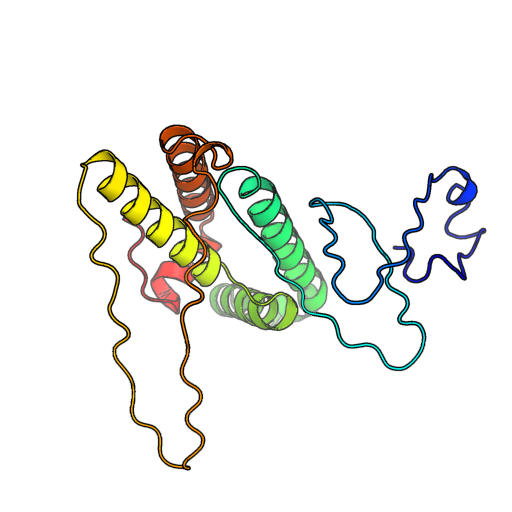? -11.965 -16.614 -2.032 1.00 60.31 161 GLN A N 1
ATOM 1304 C CA . GLN A 1 161 ? -11.958 -15.610 -0.971 1.00 60.31 161 GLN A CA 1
ATOM 1305 C C . GLN A 1 161 ? -11.521 -16.272 0.342 1.00 60.31 161 GLN A C 1
ATOM 1307 O O . GLN A 1 161 ? -11.944 -17.400 0.616 1.00 60.31 161 GLN A O 1
ATOM 1312 N N . PRO A 1 162 ? -10.692 -15.605 1.166 1.00 67.00 162 PRO A N 1
ATOM 1313 C CA . PRO A 1 162 ? -10.428 -16.098 2.509 1.00 67.00 162 PRO A CA 1
ATOM 1314 C C . PRO A 1 162 ? -11.761 -16.299 3.246 1.00 67.00 162 PRO A C 1
ATOM 1316 O O . PRO A 1 162 ? -12.711 -15.546 2.996 1.00 67.00 162 PRO A O 1
ATOM 1319 N N . PRO A 1 163 ? -11.857 -17.291 4.152 1.00 84.50 163 PRO A N 1
ATOM 1320 C CA . PRO A 1 163 ? -13.052 -17.483 4.961 1.00 84.50 163 PRO A CA 1
ATOM 1321 C C . PRO A 1 163 ? -13.516 -16.155 5.565 1.00 84.50 163 PRO A C 1
ATOM 1323 O O . PRO A 1 163 ? -12.687 -15.342 5.982 1.00 84.50 163 PRO A O 1
ATOM 1326 N N . LEU A 1 164 ? -14.831 -15.929 5.610 1.00 85.00 164 LEU A N 1
ATOM 1327 C CA . LEU A 1 164 ? -15.399 -14.674 6.118 1.00 85.00 164 LEU A CA 1
ATOM 1328 C C . LEU A 1 164 ? -14.862 -14.330 7.513 1.00 85.00 164 LEU A C 1
ATOM 1330 O O . LEU A 1 164 ? -14.522 -13.180 7.764 1.00 85.00 164 LEU A O 1
ATOM 1334 N N . GLU A 1 165 ? -14.680 -15.345 8.358 1.00 87.50 165 GLU A N 1
ATOM 1335 C CA . GLU A 1 165 ? -14.090 -15.210 9.690 1.00 87.50 165 GLU A CA 1
ATOM 1336 C C . GLU A 1 165 ? -12.665 -14.643 9.657 1.00 87.50 165 GLU A C 1
ATOM 1338 O O . GLU A 1 165 ? -12.352 -13.685 10.357 1.00 87.50 165 GLU A O 1
ATOM 1343 N N . LEU A 1 166 ? -11.809 -15.177 8.780 1.00 88.06 166 LEU A N 1
ATOM 1344 C CA . LEU A 1 166 ? -10.439 -14.689 8.620 1.00 88.06 166 LEU A CA 1
ATOM 1345 C C . LEU A 1 166 ? -10.420 -13.262 8.062 1.00 88.06 166 LEU A C 1
ATOM 1347 O O . LEU A 1 166 ? -9.585 -12.449 8.454 1.00 88.06 166 LEU A O 1
ATOM 1351 N N . T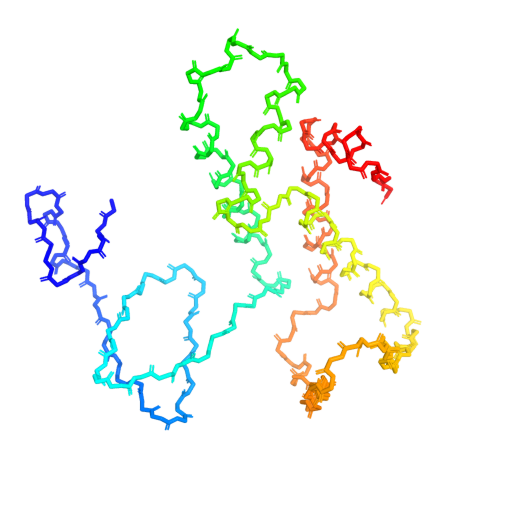HR A 1 167 ? -11.345 -12.949 7.150 1.00 90.44 167 THR A N 1
ATOM 1352 C CA . THR A 1 167 ? -11.499 -11.587 6.625 1.00 90.44 167 THR A CA 1
ATOM 1353 C C . THR A 1 167 ? -11.870 -10.620 7.742 1.00 90.44 167 THR A C 1
ATOM 1355 O O . THR A 1 167 ? -11.238 -9.573 7.861 1.00 90.44 167 THR A O 1
ATOM 1358 N N . LEU A 1 168 ? -12.857 -10.974 8.568 1.00 92.38 168 LEU A N 1
ATOM 1359 C CA . LEU A 1 168 ? -13.308 -10.144 9.680 1.00 92.38 168 LEU A CA 1
ATOM 1360 C C . LEU A 1 168 ? -12.186 -9.932 10.700 1.00 92.38 168 LEU A C 1
ATOM 1362 O O . LEU A 1 168 ? -11.888 -8.790 11.030 1.00 92.38 168 LEU A O 1
ATOM 1366 N N . GLN A 1 169 ? -11.491 -11.005 11.093 1.00 93.62 169 GLN A N 1
ATOM 1367 C CA . GLN A 1 169 ? -10.353 -10.941 12.010 1.00 93.62 169 GLN A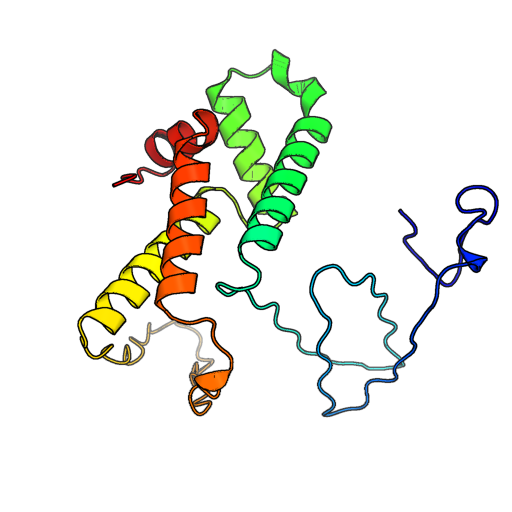 CA 1
ATOM 1368 C C . GLN A 1 169 ? -9.271 -9.969 11.522 1.00 93.62 169 GLN A C 1
ATOM 1370 O O . GLN A 1 169 ? -8.756 -9.165 12.298 1.00 93.62 169 GLN A O 1
ATOM 1375 N N . ARG A 1 170 ? -8.911 -10.031 10.235 1.00 94.81 170 ARG A N 1
ATOM 1376 C CA . ARG A 1 170 ? -7.887 -9.148 9.662 1.00 94.81 170 ARG A CA 1
ATOM 1377 C C . ARG A 1 170 ? -8.361 -7.702 9.563 1.00 94.81 170 ARG A C 1
ATOM 1379 O O . ARG A 1 170 ? -7.589 -6.798 9.850 1.00 94.81 170 ARG A O 1
ATOM 1386 N N . VAL A 1 171 ? -9.615 -7.481 9.179 1.00 95.69 171 VAL A N 1
ATOM 1387 C CA . VAL A 1 171 ? -10.206 -6.138 9.125 1.00 95.69 171 VAL A CA 1
ATOM 1388 C C . VAL A 1 171 ? -10.261 -5.507 10.515 1.00 95.69 171 VAL A C 1
ATOM 1390 O O . VAL A 1 171 ? -9.860 -4.357 10.665 1.00 95.69 171 VAL A O 1
ATOM 1393 N N . ASP A 1 172 ? -10.699 -6.253 11.530 1.00 95.75 172 ASP A N 1
ATOM 1394 C CA . ASP A 1 172 ? -10.746 -5.764 12.909 1.00 95.75 172 ASP A CA 1
ATOM 1395 C C . ASP A 1 172 ? -9.338 -5.443 13.431 1.00 95.75 172 ASP A C 1
ATOM 1397 O O . ASP A 1 172 ? -9.133 -4.365 13.984 1.00 95.75 172 ASP A O 1
ATOM 1401 N N . ALA A 1 173 ? -8.339 -6.284 13.138 1.00 96.25 173 ALA A N 1
ATOM 1402 C CA . ALA A 1 173 ? -6.946 -6.001 13.487 1.00 96.25 173 ALA A CA 1
ATOM 1403 C C . ALA A 1 173 ? -6.425 -4.690 12.866 1.00 96.25 173 ALA A C 1
ATOM 1405 O O . ALA A 1 173 ? -5.700 -3.943 13.522 1.00 96.25 173 ALA A O 1
ATOM 1406 N N . VAL A 1 174 ? -6.806 -4.377 11.622 1.00 96.69 174 VAL A N 1
ATOM 1407 C CA . VAL A 1 174 ? -6.436 -3.106 10.976 1.00 96.69 174 VAL A CA 1
ATOM 1408 C C . VAL A 1 174 ? -7.146 -1.917 11.610 1.00 96.69 174 VAL A C 1
ATOM 1410 O O . VAL A 1 174 ? -6.523 -0.882 11.834 1.00 96.69 174 VAL A O 1
ATOM 1413 N N . LEU A 1 175 ? -8.434 -2.043 11.923 1.00 96.88 175 LEU A N 1
ATOM 1414 C CA . LEU A 1 175 ? -9.175 -0.971 12.588 1.00 96.88 175 LEU A CA 1
ATOM 1415 C C . LEU A 1 175 ? -8.614 -0.690 13.988 1.00 96.88 175 LEU A C 1
ATOM 1417 O O . LEU A 1 175 ? -8.495 0.472 14.371 1.00 96.88 175 LEU A O 1
ATOM 1421 N N . ASP A 1 176 ? -8.218 -1.727 14.723 1.00 97.06 176 ASP A N 1
ATOM 1422 C CA . ASP A 1 176 ? -7.582 -1.587 16.034 1.00 97.06 176 ASP A CA 1
ATOM 1423 C C . ASP A 1 176 ? -6.173 -0.994 15.931 1.00 97.06 176 ASP A C 1
ATOM 1425 O O . ASP A 1 176 ? -5.810 -0.142 16.742 1.00 97.06 176 ASP A O 1
ATOM 1429 N N . PHE A 1 177 ? -5.410 -1.358 14.896 1.00 96.62 177 PHE A N 1
ATOM 1430 C CA . PHE A 1 177 ? -4.138 -0.708 14.581 1.00 96.62 177 PHE A CA 1
ATOM 1431 C C . PHE A 1 177 ? -4.321 0.798 14.349 1.00 96.62 177 PHE A C 1
ATOM 1433 O O . PHE A 1 177 ? -3.642 1.594 14.994 1.00 96.62 177 PHE A O 1
ATOM 1440 N N . ILE A 1 178 ? -5.289 1.203 13.520 1.00 96.31 178 ILE A N 1
ATOM 1441 C CA . ILE A 1 178 ? -5.583 2.624 13.274 1.00 96.31 178 ILE A CA 1
ATOM 1442 C C . ILE A 1 178 ? -5.986 3.335 14.574 1.00 96.31 178 ILE A C 1
ATOM 1444 O O . ILE A 1 178 ? -5.525 4.438 14.845 1.00 96.31 178 ILE A O 1
ATOM 1448 N N . ARG A 1 179 ? -6.810 2.698 15.417 1.00 96.81 179 ARG A N 1
ATOM 1449 C CA . ARG A 1 179 ? -7.217 3.253 16.722 1.00 96.81 179 ARG A CA 1
ATOM 1450 C C . ARG A 1 179 ? -6.067 3.385 17.719 1.00 96.81 179 ARG A C 1
ATOM 1452 O O . ARG A 1 179 ? -6.191 4.149 18.672 1.00 96.81 179 ARG A O 1
ATOM 1459 N N . SER A 1 180 ? -4.989 2.626 17.540 1.00 96.75 180 SER A N 1
ATOM 1460 C CA . SER A 1 180 ? -3.815 2.694 18.412 1.00 96.75 180 SER A CA 1
ATOM 1461 C C . SER A 1 180 ? -2.901 3.886 18.109 1.00 96.75 180 SER A C 1
ATOM 1463 O O . SER A 1 180 ? -2.067 4.220 18.949 1.00 96.75 180 SER A O 1
ATOM 1465 N N . ASP A 1 181 ? -3.073 4.541 16.955 1.00 96.31 181 ASP A N 1
ATOM 1466 C CA . ASP A 1 181 ? -2.308 5.719 16.542 1.00 96.31 181 ASP A CA 1
ATOM 1467 C C . ASP A 1 181 ? -3.083 7.015 16.871 1.00 96.31 181 ASP A C 1
ATOM 1469 O O . ASP A 1 181 ? -4.103 7.302 16.235 1.00 96.31 181 ASP A O 1
ATOM 1473 N N . PRO A 1 182 ? -2.614 7.836 17.834 1.00 96.88 182 PRO A N 1
ATOM 1474 C CA . PRO A 1 182 ? -3.277 9.086 18.201 1.00 96.88 182 PRO A CA 1
ATOM 1475 C C . PRO A 1 182 ? -3.417 10.077 17.041 1.00 96.88 182 PRO A C 1
ATOM 1477 O O . PRO A 1 182 ? -4.424 10.779 16.969 1.00 96.88 182 PRO A O 1
ATOM 1480 N N . SER A 1 183 ? -2.443 10.122 16.128 1.00 96.88 183 SER A N 1
ATOM 1481 C CA . SER A 1 183 ? -2.461 11.035 14.980 1.00 96.88 183 SER A CA 1
ATOM 1482 C C . SER A 1 183 ? -3.527 10.609 13.976 1.00 96.88 183 SER A C 1
ATOM 1484 O O . SER A 1 183 ? -4.270 11.442 13.456 1.00 96.88 183 SER A O 1
ATOM 1486 N N . ALA A 1 184 ? -3.647 9.298 13.740 1.00 97.06 184 ALA A N 1
ATOM 1487 C CA . ALA A 1 184 ? -4.702 8.750 12.898 1.00 97.06 184 ALA A CA 1
ATOM 1488 C C . ALA A 1 184 ? -6.086 8.974 13.526 1.00 97.06 184 ALA A C 1
ATOM 1490 O O . ALA A 1 184 ? -7.012 9.393 12.832 1.00 97.06 184 ALA A O 1
ATOM 1491 N N . VAL A 1 185 ? -6.229 8.745 14.836 1.00 97.69 185 VAL A N 1
ATOM 1492 C CA . VAL A 1 185 ? -7.486 8.971 15.567 1.00 97.69 185 VAL A CA 1
ATOM 1493 C C . VAL A 1 185 ? -7.925 10.429 15.479 1.00 97.69 185 VAL A C 1
ATOM 1495 O O . VAL A 1 185 ? -9.059 10.675 15.066 1.00 97.69 185 VAL A O 1
ATOM 1498 N N . TRP A 1 186 ? -7.035 11.371 15.804 1.00 97.88 186 TRP A N 1
ATOM 1499 C CA . TRP A 1 186 ? -7.307 12.806 15.708 1.00 97.88 186 TRP A CA 1
ATOM 1500 C C . TRP A 1 186 ? -7.713 13.192 14.283 1.00 97.88 186 TRP A C 1
ATOM 1502 O O . TRP A 1 186 ? -8.774 13.768 14.065 1.00 97.88 186 TRP A O 1
ATOM 1512 N N . PHE A 1 187 ? -6.952 12.767 13.272 1.00 98.25 187 PHE A N 1
ATOM 1513 C CA . PHE A 1 187 ? -7.285 13.072 11.881 1.00 98.25 187 PHE A CA 1
ATOM 1514 C C . PHE A 1 187 ? -8.672 12.545 11.480 1.00 98.25 187 PHE A C 1
ATOM 1516 O O . PHE A 1 187 ? -9.464 13.236 10.834 1.00 98.25 187 PHE A O 1
ATOM 1523 N N . LEU A 1 188 ? -9.006 11.313 11.863 1.00 98.06 188 LEU A N 1
ATOM 1524 C CA . LEU A 1 188 ? -10.296 10.726 11.518 1.00 98.06 188 LEU A CA 1
ATOM 1525 C C . LEU A 1 188 ? -11.460 11.409 12.249 1.00 98.06 188 LEU A C 1
ATOM 1527 O O . LEU A 1 188 ? -12.525 11.582 11.653 1.00 98.06 188 LEU A O 1
ATOM 1531 N N . GLN A 1 189 ? -11.286 11.792 13.512 1.00 97.44 189 GLN A N 1
ATOM 1532 C CA . GLN A 1 189 ? -12.345 12.388 14.329 1.00 97.44 189 GLN A CA 1
ATOM 1533 C C . GLN A 1 189 ? -12.500 13.886 14.071 1.00 97.44 189 GLN A C 1
ATOM 1535 O O . GLN A 1 189 ? -13.596 14.334 13.728 1.00 97.44 189 GLN A O 1
ATOM 1540 N N . ASP A 1 190 ? -11.417 14.640 14.200 1.00 97.25 190 ASP A N 1
ATOM 1541 C CA . ASP A 1 190 ? -11.416 16.100 14.220 1.00 97.25 190 ASP A CA 1
ATOM 1542 C C . ASP A 1 190 ? -11.419 16.692 12.805 1.00 97.25 190 ASP A C 1
ATOM 1544 O O . ASP A 1 190 ? -12.126 17.667 12.548 1.00 97.25 190 ASP A O 1
ATOM 1548 N N . VAL A 1 191 ? -10.719 16.062 11.852 1.00 96.88 191 VAL A N 1
ATOM 1549 C CA . VAL A 1 191 ? -10.663 16.544 10.457 1.00 96.88 191 VAL A CA 1
ATOM 1550 C C . VAL A 1 191 ? -11.756 15.911 9.593 1.00 96.88 191 VAL A C 1
ATOM 1552 O O . VAL A 1 191 ? -12.420 16.598 8.815 1.00 96.88 191 VAL A O 1
ATOM 1555 N N . LYS A 1 192 ? -11.965 14.592 9.698 1.00 97.38 192 LYS A N 1
ATOM 1556 C CA . LYS A 1 192 ? -12.923 13.863 8.839 1.00 97.38 192 LYS A CA 1
ATOM 1557 C C . LYS A 1 192 ? -14.307 13.675 9.465 1.00 97.38 192 LYS A C 1
ATOM 1559 O O . LYS A 1 192 ? -15.221 13.242 8.762 1.00 97.38 192 LYS A O 1
ATOM 1564 N N . GLY A 1 193 ? -14.489 13.988 10.750 1.00 96.06 193 GLY A N 1
ATOM 1565 C CA . GLY A 1 193 ? -15.782 13.873 11.434 1.00 96.06 193 GLY A CA 1
ATOM 1566 C C . GLY A 1 193 ? -16.276 12.432 11.612 1.00 96.06 193 GLY A C 1
ATOM 1567 O O . GLY A 1 193 ? -17.483 12.204 11.744 1.00 96.06 193 GLY A O 1
ATOM 1568 N N . LEU A 1 194 ? -15.380 11.441 11.571 1.00 93.94 194 LEU A N 1
ATOM 1569 C CA . LEU A 1 194 ? -15.726 10.023 11.650 1.00 93.94 194 LEU A CA 1
ATOM 1570 C C . LEU A 1 194 ? -15.871 9.562 13.103 1.00 93.94 194 LEU A C 1
ATOM 1572 O O . LEU A 1 194 ? -15.088 9.903 13.985 1.00 93.94 194 LEU A O 1
ATOM 1576 N N . LYS A 1 195 ? -16.871 8.709 13.350 1.00 90.19 195 LYS A N 1
ATOM 1577 C CA . LYS A 1 195 ? -17.060 8.044 14.645 1.00 90.19 195 LYS A CA 1
ATOM 1578 C C . LYS A 1 195 ? -16.364 6.688 14.630 1.00 90.19 195 LYS A C 1
ATOM 1580 O O . LYS A 1 195 ? -16.763 5.807 13.875 1.00 90.19 195 LYS A O 1
ATOM 1585 N N . LEU A 1 196 ? -15.369 6.503 15.495 1.00 88.25 196 LEU A N 1
ATOM 1586 C CA . LEU A 1 196 ? -14.507 5.311 15.502 1.00 88.25 196 LEU A CA 1
ATOM 1587 C C . LEU A 1 196 ? -15.068 4.113 16.298 1.00 88.25 196 LEU A C 1
ATOM 1589 O O . LEU A 1 196 ? -14.296 3.353 16.887 1.00 88.25 196 LEU A O 1
ATOM 1593 N N . GLN A 1 197 ? -16.396 3.942 16.315 1.00 71.25 197 GLN A N 1
ATOM 1594 C CA . GLN A 1 197 ? -17.094 2.859 17.033 1.00 71.25 197 GLN A CA 1
ATOM 1595 C C . GLN A 1 197 ? -16.790 1.466 16.452 1.00 71.25 197 GLN A C 1
ATOM 1597 O O . GLN A 1 197 ? -16.728 1.288 15.211 1.00 71.25 197 GLN A O 1
#